Protein AF-A0A542AKD1-F1 (afdb_monomer_lite)

pLDDT: mean 90.44, std 7.65, range [52.81, 98.31]

Secondary structure (DSSP, 8-state):
-HHHHIIIIIIT----SHHHHHHHHHHHHHHHHHTT--EEEEEE--SSS--EEEEEES-TTT-SEEEEEE---PBPP-STT--B-TT-HHHHHHHHHHHHHHHHHHHHHHHHHHHHHHHH------HHHHHHHHHHHHHHHHHHHHHHT-PBPS--IIIIIIHHHHHHHHHHH-S-TTTEEEEEESSTTTTTHHHHHHHHHHTHHHHTSEEEEEES-SS-SSEEEEEETT---HHHHHHHTS--SS-EEEEEEPHHHHHTSGGGT-TT-EEEEE-EEETTEEEBSSTTSTT-----HHHHHHHHHHHHHHT-

Structure (mmCIF, N/CA/C/O backbone):
data_AF-A0A542AKD1-F1
#
_entry.id   AF-A0A542AKD1-F1
#
loop_
_atom_site.group_PDB
_atom_site.id
_atom_site.type_symbol
_atom_site.label_atom_id
_atom_site.label_alt_id
_atom_site.label_comp_id
_atom_site.label_asym_id
_atom_site.label_entity_id
_atom_site.label_seq_id
_atom_site.pdbx_PDB_ins_code
_atom_site.Cartn_x
_atom_site.Cartn_y
_atom_site.Cartn_z
_atom_site.occupancy
_atom_site.B_iso_or_equiv
_atom_site.auth_seq_id
_atom_site.auth_comp_id
_atom_site.auth_asym_id
_atom_site.auth_atom_id
_atom_site.pdbx_PDB_model_num
ATOM 1 N N . MET A 1 1 ? -10.885 -16.784 2.806 1.00 85.19 1 MET A N 1
ATOM 2 C CA . MET A 1 1 ? -10.229 -15.686 2.038 1.00 85.19 1 MET A CA 1
ATOM 3 C C . MET A 1 1 ? -9.616 -16.048 0.675 1.00 85.19 1 MET A C 1
ATOM 5 O O . MET A 1 1 ? -9.443 -15.158 -0.156 1.00 85.19 1 MET A O 1
ATOM 9 N N . ARG A 1 2 ? -9.276 -17.319 0.425 1.00 87.88 2 ARG A N 1
ATOM 10 C CA . ARG A 1 2 ? -8.455 -17.761 -0.721 1.00 87.88 2 ARG A CA 1
ATOM 11 C C . ARG A 1 2 ? -9.020 -17.432 -2.109 1.00 87.88 2 ARG A C 1
ATOM 13 O O . ARG A 1 2 ? -8.281 -16.952 -2.958 1.00 87.88 2 ARG A O 1
ATOM 20 N N . GLU A 1 3 ? -10.316 -17.625 -2.333 1.00 88.12 3 GLU A N 1
ATOM 21 C CA . GLU A 1 3 ? -10.944 -17.355 -3.636 1.00 88.12 3 GLU A CA 1
ATOM 22 C C . GLU A 1 3 ? -10.874 -15.868 -4.015 1.00 88.12 3 GLU A C 1
ATOM 24 O O . GLU A 1 3 ? -10.439 -15.507 -5.105 1.00 88.12 3 GLU A O 1
ATOM 29 N N . SER A 1 4 ? -11.188 -14.977 -3.069 1.00 89.44 4 SER A N 1
ATOM 30 C CA . SER A 1 4 ? -11.069 -13.531 -3.279 1.00 89.44 4 SER A CA 1
ATOM 31 C C . SER A 1 4 ? -9.627 -13.124 -3.620 1.00 89.44 4 SER A C 1
ATOM 33 O O . SER A 1 4 ? -9.419 -12.204 -4.408 1.00 89.44 4 SER A O 1
ATOM 35 N N . MET A 1 5 ? -8.622 -13.843 -3.113 1.00 91.06 5 MET A N 1
ATOM 36 C CA . MET A 1 5 ? -7.221 -13.591 -3.451 1.00 91.06 5 MET A CA 1
ATOM 37 C C . MET A 1 5 ? -6.887 -13.879 -4.922 1.00 91.06 5 MET A C 1
ATOM 39 O O . MET A 1 5 ? -6.029 -13.201 -5.486 1.00 91.06 5 MET A O 1
ATOM 43 N N . LEU A 1 6 ? -7.584 -14.807 -5.587 1.00 90.19 6 LEU A N 1
ATOM 44 C CA . LEU A 1 6 ? -7.404 -15.044 -7.026 1.00 90.19 6 LEU A CA 1
ATOM 45 C C . LEU A 1 6 ? -7.761 -13.795 -7.841 1.00 90.19 6 LEU A C 1
ATOM 47 O O . LEU A 1 6 ? -7.048 -13.433 -8.777 1.00 90.19 6 LEU A O 1
ATOM 51 N N . HIS A 1 7 ? -8.810 -13.076 -7.440 1.00 91.19 7 HIS A N 1
ATOM 52 C CA . HIS A 1 7 ? -9.179 -11.817 -8.080 1.00 91.19 7 HIS A CA 1
ATOM 53 C C . HIS A 1 7 ? -8.247 -10.672 -7.672 1.00 91.19 7 HIS A C 1
ATOM 55 O O . HIS A 1 7 ? -7.678 -10.006 -8.538 1.00 91.19 7 HIS A O 1
ATOM 61 N N . PHE A 1 8 ? -8.056 -10.455 -6.366 1.00 90.75 8 PHE A N 1
ATOM 62 C CA . PHE A 1 8 ? -7.283 -9.324 -5.841 1.00 90.75 8 PHE A CA 1
ATOM 63 C C . PHE A 1 8 ? -5.784 -9.420 -6.171 1.00 90.75 8 PHE A C 1
ATOM 65 O O . PHE A 1 8 ? -5.171 -8.413 -6.527 1.00 90.75 8 PHE A O 1
ATOM 72 N N . GLY A 1 9 ? -5.194 -10.613 -6.066 1.00 87.50 9 GLY A N 1
ATOM 73 C CA . GLY A 1 9 ? -3.771 -10.881 -6.295 1.00 87.50 9 GLY A CA 1
ATOM 74 C C . GLY A 1 9 ? -3.444 -11.439 -7.678 1.00 87.50 9 GLY A C 1
ATOM 75 O O . GLY A 1 9 ? -2.343 -11.208 -8.173 1.00 87.50 9 GLY A O 1
ATOM 76 N N . GLY A 1 10 ? -4.382 -12.130 -8.328 1.00 90.00 10 GLY A N 1
ATOM 77 C CA . GLY A 1 10 ? -4.218 -12.643 -9.690 1.00 90.00 10 GLY A CA 1
ATOM 78 C C . GLY A 1 10 ? -4.666 -11.626 -10.738 1.00 90.00 10 GLY A C 1
ATOM 79 O O . GLY A 1 10 ? -3.851 -10.868 -11.266 1.00 90.00 10 GLY A O 1
ATOM 80 N N . THR A 1 11 ? -5.969 -11.590 -11.037 1.00 91.00 11 THR A N 1
ATOM 81 C CA . THR A 1 11 ? -6.538 -10.786 -12.139 1.00 91.00 11 THR A CA 1
ATOM 82 C C . THR A 1 11 ? -6.256 -9.290 -11.997 1.00 91.00 11 THR A C 1
ATOM 84 O O . THR A 1 11 ? -5.863 -8.635 -12.965 1.00 91.00 11 THR A O 1
ATOM 87 N N . PHE A 1 12 ? -6.416 -8.751 -10.787 1.00 94.38 12 PHE A N 1
ATOM 88 C CA . PHE A 1 12 ? -6.214 -7.336 -10.477 1.00 94.38 12 PHE A CA 1
ATOM 89 C C . PHE A 1 12 ? -4.969 -7.084 -9.615 1.00 94.38 12 PHE A C 1
ATOM 91 O O . PHE A 1 12 ? -4.831 -6.003 -9.045 1.00 94.38 12 PHE A O 1
ATOM 98 N N . GLY A 1 13 ? -4.037 -8.044 -9.550 1.00 92.25 13 GLY A N 1
ATOM 99 C CA . GLY A 1 13 ? -2.830 -7.996 -8.709 1.00 92.25 13 GLY A CA 1
ATOM 100 C C . GLY A 1 13 ? -1.781 -6.954 -9.093 1.00 92.25 13 GLY A C 1
ATOM 101 O O . GLY A 1 13 ? -0.862 -6.679 -8.320 1.00 92.25 13 GLY A O 1
ATOM 102 N N . LYS A 1 14 ? -1.895 -6.368 -10.288 1.00 95.31 14 LYS A N 1
ATOM 103 C CA . LYS A 1 14 ? -1.036 -5.278 -10.766 1.00 95.31 14 LYS A CA 1
ATOM 104 C C . LYS A 1 14 ? -1.876 -4.027 -10.917 1.00 95.31 14 LYS A C 1
ATOM 106 O O . LYS A 1 14 ? -2.850 -4.047 -11.664 1.00 95.31 14 LYS A O 1
ATOM 111 N N . ARG A 1 15 ? -1.472 -2.953 -10.243 1.00 96.25 15 ARG A N 1
ATOM 112 C CA . ARG A 1 15 ? -2.146 -1.646 -10.210 1.00 96.25 15 ARG A CA 1
ATOM 113 C C . ARG A 1 15 ? -1.099 -0.542 -10.410 1.00 96.25 15 ARG A C 1
ATOM 115 O O . ARG A 1 15 ? -1.050 0.438 -9.677 1.00 96.25 15 ARG A O 1
ATOM 122 N N . PHE A 1 16 ? -0.208 -0.760 -11.383 1.00 93.81 16 PHE A N 1
ATOM 123 C CA . PHE A 1 16 ? 0.936 0.108 -11.680 1.00 93.81 16 PHE A CA 1
ATOM 124 C C . PHE A 1 16 ? 0.574 1.136 -12.757 1.00 93.81 16 PHE A C 1
ATOM 126 O O . PHE A 1 16 ? 0.715 2.337 -12.552 1.00 93.81 16 PHE A O 1
ATOM 133 N N . THR A 1 17 ? 0.051 0.680 -13.900 1.00 92.75 17 THR A N 1
ATOM 134 C CA . THR A 1 17 ? -0.348 1.576 -14.999 1.00 92.75 17 THR A CA 1
ATOM 135 C C . THR A 1 17 ? -1.760 2.119 -14.806 1.00 92.75 17 THR A C 1
ATOM 137 O O . THR A 1 17 ? -2.588 1.496 -14.142 1.00 92.75 17 THR A O 1
ATOM 140 N N . ARG A 1 18 ? -2.091 3.236 -15.467 1.00 92.56 18 ARG A N 1
ATOM 141 C CA . ARG A 1 18 ? -3.439 3.821 -15.402 1.00 92.56 18 ARG A CA 1
ATOM 142 C C . ARG A 1 18 ? -4.539 2.819 -15.779 1.00 92.56 18 ARG A C 1
ATOM 144 O O . ARG A 1 18 ? -5.422 2.558 -14.977 1.00 92.56 18 ARG A O 1
ATOM 151 N N . LYS A 1 19 ? -4.387 2.125 -16.915 1.00 94.00 19 LYS A N 1
ATOM 152 C CA . LYS A 1 19 ? -5.322 1.070 -17.363 1.00 94.00 19 LYS A CA 1
ATOM 153 C C . LYS A 1 19 ? -5.480 -0.083 -16.362 1.00 94.00 19 LYS A C 1
ATOM 155 O O . LYS A 1 19 ? -6.499 -0.766 -16.345 1.00 94.00 19 LYS A O 1
ATOM 160 N N . GLN A 1 20 ? -4.443 -0.390 -15.585 1.00 96.00 20 GLN A N 1
ATOM 161 C CA . GLN A 1 20 ? -4.513 -1.407 -14.533 1.00 96.00 20 GLN A CA 1
ATOM 162 C C . GLN A 1 20 ? -5.286 -0.896 -13.313 1.00 96.00 20 GLN A C 1
ATOM 164 O O . GLN A 1 20 ? -6.159 -1.604 -12.814 1.00 96.00 20 GLN A O 1
ATOM 169 N N . LYS A 1 21 ? -5.002 0.338 -12.883 1.00 96.75 21 LYS A N 1
ATOM 170 C CA . LYS A 1 21 ? -5.711 1.017 -11.793 1.00 96.75 21 LYS A CA 1
ATOM 171 C C . LYS A 1 21 ? -7.199 1.178 -12.110 1.00 96.75 21 LYS A C 1
ATOM 173 O O . LYS A 1 21 ? -8.019 0.751 -11.308 1.00 96.75 21 LYS A O 1
ATOM 178 N N . ASP A 1 22 ? -7.549 1.653 -13.306 1.00 96.62 22 ASP A N 1
ATOM 179 C CA . ASP A 1 22 ? -8.946 1.839 -13.728 1.00 96.62 22 ASP A CA 1
ATOM 180 C C . ASP A 1 22 ? -9.737 0.515 -13.697 1.00 96.62 22 ASP A C 1
ATOM 182 O O . ASP A 1 22 ? -10.861 0.463 -13.199 1.00 96.62 22 ASP A O 1
ATOM 186 N N . ARG A 1 23 ? -9.126 -0.590 -14.156 1.00 97.44 23 ARG A N 1
ATOM 187 C CA . ARG A 1 23 ? -9.733 -1.931 -14.081 1.00 97.44 23 ARG A CA 1
ATOM 188 C C . ARG A 1 23 ? -9.972 -2.382 -12.641 1.00 97.44 23 ARG A C 1
ATOM 190 O O . ARG A 1 23 ? -11.038 -2.919 -12.350 1.00 97.44 23 ARG A O 1
ATOM 197 N N . PHE A 1 24 ? -9.006 -2.162 -11.748 1.00 97.94 24 PHE A N 1
ATOM 198 C CA . PHE A 1 24 ? -9.170 -2.479 -10.329 1.00 97.94 24 PHE A CA 1
ATOM 199 C C . PHE A 1 24 ? -10.249 -1.610 -9.669 1.00 97.94 24 PHE A C 1
ATOM 201 O O . PHE A 1 24 ? -11.084 -2.144 -8.945 1.00 97.94 24 PHE A O 1
ATOM 208 N N . ILE A 1 25 ? -10.283 -0.305 -9.958 1.00 98.00 25 ILE A N 1
ATOM 209 C CA . ILE A 1 25 ? -11.315 0.612 -9.452 1.00 98.00 25 ILE A CA 1
ATOM 210 C C . ILE A 1 25 ? -12.704 0.140 -9.891 1.00 98.00 25 ILE A C 1
ATOM 212 O O . ILE A 1 25 ? -13.612 0.075 -9.064 1.00 98.00 25 ILE A O 1
ATOM 216 N N . GLY A 1 26 ? -12.878 -0.236 -11.162 1.00 97.81 26 GLY A N 1
ATOM 217 C CA . GLY A 1 26 ? -14.141 -0.787 -11.659 1.00 97.81 26 GLY A CA 1
ATOM 218 C C . GLY A 1 26 ? -14.557 -2.062 -10.918 1.00 97.81 26 GLY A C 1
ATOM 219 O O . GLY A 1 26 ? -15.696 -2.169 -10.463 1.00 97.81 26 GLY A O 1
ATOM 220 N N . PHE A 1 27 ? -13.616 -2.990 -10.726 1.00 97.06 27 PHE A N 1
ATOM 221 C CA . PHE A 1 27 ? -13.828 -4.229 -9.973 1.00 97.06 27 PHE A CA 1
ATOM 222 C C . PHE A 1 27 ? -14.249 -3.977 -8.521 1.00 97.06 27 PHE A C 1
ATOM 224 O O . PHE A 1 27 ? -15.289 -4.472 -8.088 1.00 97.06 27 PHE A O 1
ATOM 231 N N . ILE A 1 28 ? -13.480 -3.179 -7.774 1.00 97.31 28 ILE A N 1
ATOM 232 C CA . ILE A 1 28 ? -13.767 -2.942 -6.358 1.00 97.31 28 ILE A CA 1
ATOM 233 C C . ILE A 1 28 ? -15.041 -2.116 -6.177 1.00 97.31 28 ILE A C 1
ATOM 235 O O . ILE A 1 28 ? -15.818 -2.380 -5.267 1.00 97.31 28 ILE A O 1
ATOM 239 N N . THR A 1 29 ? -15.312 -1.170 -7.081 1.00 98.00 29 THR A N 1
ATOM 240 C CA . THR A 1 29 ? -16.551 -0.382 -7.066 1.00 98.00 29 THR A CA 1
ATOM 241 C C . THR A 1 29 ? -17.768 -1.276 -7.256 1.00 98.00 29 THR A C 1
ATOM 243 O O . THR A 1 29 ? -18.759 -1.090 -6.554 1.00 98.00 29 THR A O 1
ATOM 246 N N . LYS A 1 30 ? -17.699 -2.249 -8.175 1.00 97.06 30 LYS A N 1
ATOM 247 C CA . LYS A 1 30 ? -18.775 -3.222 -8.388 1.00 97.06 30 LYS A CA 1
ATOM 248 C C . LYS A 1 30 ? -19.038 -4.026 -7.113 1.00 97.06 30 LYS A C 1
ATOM 250 O O . LYS A 1 30 ? -20.157 -3.983 -6.614 1.00 97.06 30 LYS A O 1
ATOM 255 N N . ILE A 1 31 ? -18.002 -4.647 -6.540 1.00 95.88 31 ILE A N 1
ATOM 256 C CA . ILE A 1 31 ? -18.136 -5.449 -5.312 1.00 95.88 31 ILE A CA 1
ATOM 257 C C . ILE A 1 31 ? -18.711 -4.618 -4.161 1.00 95.88 31 ILE A C 1
ATOM 259 O O . ILE A 1 31 ? -19.648 -5.034 -3.490 1.00 95.88 31 ILE A O 1
ATOM 263 N N . MET A 1 32 ? -18.181 -3.417 -3.932 1.00 96.94 32 MET A N 1
ATOM 264 C CA . MET A 1 32 ? -18.619 -2.584 -2.811 1.00 96.94 32 MET A CA 1
ATOM 265 C C . MET A 1 32 ? -20.060 -2.091 -2.984 1.00 96.94 32 MET A C 1
ATOM 267 O O . MET A 1 32 ? -20.802 -2.019 -2.005 1.00 96.94 32 MET A O 1
ATOM 271 N N . LYS A 1 33 ? -20.491 -1.798 -4.218 1.00 96.56 33 LYS A N 1
ATOM 272 C CA . LYS A 1 33 ? -21.892 -1.459 -4.513 1.00 96.56 33 LYS A CA 1
ATOM 273 C C . LYS A 1 33 ? -22.830 -2.652 -4.325 1.00 96.56 33 LYS A C 1
ATOM 275 O O . LYS A 1 33 ? -23.918 -2.453 -3.798 1.00 96.56 33 LYS A O 1
ATOM 280 N N . GLU A 1 34 ? -22.414 -3.864 -4.693 1.00 95.94 34 GLU A N 1
ATOM 281 C CA . GLU A 1 34 ? -23.174 -5.102 -4.436 1.00 95.94 34 GLU A CA 1
ATOM 282 C C . GLU A 1 34 ? -23.335 -5.364 -2.930 1.00 95.94 34 GLU A C 1
ATOM 284 O O . GLU A 1 34 ? -24.405 -5.764 -2.480 1.00 95.94 34 GLU A O 1
ATOM 289 N N . LEU A 1 35 ? -22.327 -5.016 -2.124 1.00 95.25 35 LEU A N 1
ATOM 290 C CA . LEU A 1 35 ? -22.412 -4.995 -0.655 1.00 95.25 35 LEU A CA 1
ATOM 291 C C . LEU A 1 35 ? -23.253 -3.818 -0.102 1.00 95.25 35 LEU A C 1
ATOM 293 O O . LEU A 1 35 ? -23.429 -3.671 1.112 1.00 95.25 35 LEU A O 1
ATOM 297 N N . GLY A 1 36 ? -23.779 -2.959 -0.979 1.00 95.06 36 GLY A N 1
ATOM 298 C CA . GLY A 1 36 ? -24.638 -1.819 -0.662 1.00 95.06 36 GLY A CA 1
ATOM 299 C C . GLY A 1 36 ? -23.908 -0.582 -0.130 1.00 95.06 36 GLY A C 1
ATOM 300 O O . GLY A 1 36 ? -24.532 0.268 0.511 1.00 95.06 36 GLY A O 1
ATOM 301 N N . TYR A 1 37 ? -22.600 -0.453 -0.366 1.00 96.94 37 TYR A N 1
ATOM 302 C CA . TYR A 1 37 ? -21.861 0.769 -0.051 1.00 96.94 37 TYR A CA 1
ATOM 303 C C . TYR A 1 37 ? -22.021 1.828 -1.142 1.00 96.94 37 TYR A C 1
ATOM 305 O O . TYR A 1 37 ? -21.985 1.550 -2.342 1.00 96.94 37 TYR A O 1
ATOM 313 N N . LYS A 1 38 ? -22.095 3.092 -0.714 1.00 96.00 38 LYS A N 1
ATOM 314 C CA . LYS A 1 38 ? -21.846 4.228 -1.601 1.00 96.00 38 LYS A CA 1
ATOM 315 C C . LYS A 1 38 ? -20.344 4.303 -1.869 1.00 96.00 38 LYS A C 1
ATOM 317 O O . LYS A 1 38 ? -19.558 4.324 -0.926 1.00 96.00 38 LYS A O 1
ATOM 322 N N . VAL A 1 39 ? -19.966 4.361 -3.142 1.00 97.81 39 VAL A N 1
ATOM 323 C CA . VAL A 1 39 ? -18.570 4.494 -3.573 1.00 97.81 39 VAL A CA 1
ATOM 324 C C . VAL A 1 39 ? -18.406 5.825 -4.296 1.00 97.81 39 VAL A C 1
ATOM 326 O O . VAL A 1 39 ? -19.164 6.117 -5.223 1.00 97.81 39 VAL A O 1
ATOM 329 N N . ARG A 1 40 ? -17.432 6.630 -3.870 1.00 96.44 40 ARG A N 1
ATOM 330 C CA . ARG A 1 40 ? -17.041 7.899 -4.498 1.00 96.44 40 ARG A CA 1
ATOM 331 C C . ARG A 1 40 ? -15.563 7.839 -4.857 1.00 96.44 40 ARG A C 1
ATOM 333 O O . ARG A 1 40 ? -14.774 7.266 -4.119 1.00 96.44 40 ARG A O 1
ATOM 340 N N . THR A 1 41 ? -15.182 8.473 -5.956 1.00 96.31 41 THR A N 1
ATOM 341 C CA . THR A 1 41 ? -13.775 8.705 -6.286 1.00 96.31 41 THR A CA 1
ATOM 342 C C . THR A 1 41 ? -13.405 10.165 -6.067 1.00 96.31 41 THR A C 1
ATOM 344 O O . THR A 1 41 ? -14.186 11.056 -6.405 1.00 96.31 41 THR A O 1
ATOM 347 N N . VAL A 1 42 ? -12.213 10.406 -5.532 1.00 94.38 42 VAL A N 1
ATOM 348 C CA . VAL A 1 42 ? -11.586 11.732 -5.436 1.00 94.38 42 VAL A CA 1
ATOM 349 C C . VAL A 1 42 ? -10.408 11.741 -6.395 1.00 94.38 42 VAL A C 1
ATOM 351 O O . VAL A 1 42 ? -9.628 10.793 -6.405 1.00 94.38 42 VAL A O 1
ATOM 354 N N . THR A 1 43 ? -10.329 12.749 -7.259 1.00 94.38 43 THR A N 1
ATOM 355 C CA . THR A 1 43 ? -9.283 12.849 -8.282 1.00 94.38 43 THR A CA 1
ATOM 356 C C . THR A 1 43 ? -8.487 14.118 -8.066 1.00 94.38 43 THR A C 1
ATOM 358 O O . THR A 1 43 ? -9.044 15.197 -8.249 1.00 94.38 43 THR A O 1
ATOM 361 N N . GLU A 1 44 ? -7.196 13.985 -7.768 1.00 91.81 44 GLU A N 1
ATOM 362 C CA . GLU A 1 44 ? -6.300 15.131 -7.630 1.00 91.81 44 GLU A CA 1
ATOM 363 C C . GLU A 1 44 ? -5.426 15.292 -8.875 1.00 91.81 44 GLU A C 1
ATOM 365 O O . GLU A 1 44 ? -4.897 14.331 -9.451 1.00 91.81 44 GLU A O 1
ATOM 370 N N . LYS A 1 45 ? -5.305 16.541 -9.337 1.00 88.00 45 LYS A N 1
ATOM 371 C CA . LYS A 1 45 ? -4.462 16.883 -10.486 1.00 88.00 45 LYS A CA 1
ATOM 372 C C . LYS A 1 45 ? -3.015 16.980 -10.032 1.00 88.00 45 LYS A C 1
ATOM 374 O O . LYS A 1 45 ? -2.675 17.802 -9.188 1.00 88.00 45 LYS A O 1
ATOM 379 N N . ARG A 1 46 ? -2.137 16.203 -10.664 1.00 82.19 46 ARG A N 1
ATOM 380 C CA . ARG A 1 46 ? -0.698 16.225 -10.375 1.00 82.19 46 ARG A CA 1
ATOM 381 C C . ARG A 1 46 ? 0.060 16.865 -11.528 1.00 82.19 46 ARG A C 1
ATOM 383 O O . ARG A 1 46 ? -0.284 16.663 -12.691 1.00 82.19 46 ARG A O 1
ATOM 390 N N . LYS A 1 47 ? 1.125 17.606 -11.207 1.00 73.00 47 LYS A N 1
ATOM 391 C CA . LYS A 1 47 ? 1.995 18.245 -12.214 1.00 73.00 47 LYS A CA 1
ATOM 392 C C . LYS A 1 47 ? 2.700 17.217 -13.108 1.00 73.00 47 LYS A C 1
ATOM 394 O O . LYS A 1 47 ? 2.915 17.475 -14.285 1.00 73.00 47 LYS A O 1
ATOM 399 N N . PHE A 1 48 ? 3.027 16.048 -12.554 1.00 66.56 48 PHE A N 1
ATOM 400 C CA . PHE A 1 48 ? 3.725 14.962 -13.240 1.00 66.56 48 PHE A CA 1
ATOM 401 C C . PHE A 1 48 ? 3.115 13.608 -12.855 1.00 66.56 48 PHE A C 1
ATOM 403 O O . PHE A 1 48 ? 2.665 13.428 -11.726 1.00 66.56 48 PHE A O 1
ATOM 410 N N . GLY A 1 49 ? 3.118 12.640 -13.779 1.00 67.12 49 GLY A N 1
ATOM 411 C CA . GLY A 1 49 ? 2.670 11.265 -13.502 1.00 67.12 49 GLY A CA 1
ATOM 412 C C . GLY A 1 49 ? 1.159 11.010 -13.618 1.00 67.12 49 GLY A C 1
ATOM 413 O O . GLY A 1 49 ? 0.720 9.894 -13.342 1.00 67.12 49 GLY A O 1
ATOM 414 N N . GLY A 1 50 ? 0.379 11.995 -14.076 1.00 81.69 50 GLY A N 1
ATOM 415 C CA . GLY A 1 50 ? -1.075 11.896 -14.245 1.00 81.69 50 GLY A CA 1
ATOM 416 C C . GLY A 1 50 ? -1.859 12.087 -12.942 1.00 81.69 50 GLY A C 1
ATOM 417 O O . GLY A 1 50 ? -1.283 12.191 -11.864 1.00 81.69 50 GLY A O 1
ATOM 418 N N . ASN A 1 51 ? -3.188 12.147 -13.047 1.00 90.62 51 ASN A N 1
ATOM 419 C CA . ASN A 1 51 ? -4.057 12.373 -11.889 1.00 90.62 51 ASN A CA 1
ATOM 420 C C . ASN A 1 51 ? -4.083 11.145 -10.970 1.00 90.62 51 ASN A C 1
ATOM 422 O O . ASN A 1 51 ? -4.196 10.017 -11.471 1.00 90.62 51 ASN A O 1
ATOM 426 N N . SER A 1 52 ? -4.053 11.366 -9.658 1.00 93.19 52 SER A N 1
ATOM 427 C CA . SER A 1 52 ? -4.371 10.333 -8.670 1.00 93.19 52 SER A CA 1
ATOM 428 C C . SER A 1 52 ? -5.876 10.127 -8.586 1.00 93.19 52 SER A C 1
ATOM 430 O O . SER A 1 52 ? -6.657 11.032 -8.881 1.00 93.19 52 SER A O 1
ATOM 432 N N . VAL A 1 53 ? -6.296 8.907 -8.248 1.00 96.69 53 VAL A N 1
ATOM 433 C CA . VAL A 1 53 ? -7.714 8.582 -8.047 1.00 96.69 53 VAL A CA 1
ATOM 434 C C . VAL A 1 53 ? -7.879 7.758 -6.778 1.00 96.69 53 VAL A C 1
ATOM 436 O O . VAL A 1 53 ? -7.638 6.552 -6.791 1.00 96.69 53 VAL A O 1
ATOM 439 N N . HIS A 1 54 ? -8.319 8.385 -5.692 1.00 97.31 54 HIS A N 1
ATOM 440 C CA . HIS A 1 54 ? -8.638 7.710 -4.432 1.00 97.31 54 HIS A CA 1
ATOM 441 C C . HIS A 1 54 ? -10.075 7.189 -4.455 1.00 97.31 54 HIS A C 1
ATOM 443 O O . HIS A 1 54 ? -10.964 7.840 -5.005 1.00 97.31 54 HIS A O 1
ATOM 449 N N . VAL A 1 55 ? -10.322 6.035 -3.835 1.00 98.19 55 VAL A N 1
ATOM 450 C CA . VAL A 1 55 ? -11.659 5.433 -3.731 1.00 98.19 55 VAL A CA 1
ATOM 451 C C . VAL A 1 55 ? -12.137 5.513 -2.287 1.00 98.19 55 VAL A C 1
ATOM 453 O O . VAL A 1 55 ? -11.522 4.936 -1.397 1.00 98.19 55 VAL A O 1
ATOM 456 N N . LEU A 1 56 ? -13.248 6.207 -2.064 1.00 97.50 56 LEU A N 1
ATOM 457 C CA . LEU A 1 56 ? -13.941 6.321 -0.784 1.00 97.50 56 LEU A CA 1
ATOM 458 C C . LEU A 1 56 ? -15.142 5.372 -0.780 1.00 97.50 56 LEU A C 1
ATOM 460 O O . LEU A 1 56 ? -15.974 5.416 -1.689 1.00 97.50 56 LEU A O 1
ATOM 464 N N . ILE A 1 57 ? -15.242 4.526 0.239 1.00 97.75 57 ILE A N 1
ATOM 465 C CA . ILE A 1 57 ? -16.271 3.495 0.378 1.00 97.75 57 ILE A CA 1
ATOM 466 C C . ILE A 1 57 ? -16.999 3.719 1.705 1.00 97.75 57 ILE A C 1
ATOM 468 O O . ILE A 1 57 ? -16.406 3.637 2.780 1.00 97.75 57 ILE A O 1
ATOM 472 N N . GLY A 1 58 ? -18.304 3.978 1.631 1.00 95.56 58 GLY A N 1
ATOM 473 C CA . GLY A 1 58 ? -19.110 4.384 2.781 1.00 95.56 58 GLY A CA 1
ATOM 474 C C . GLY A 1 58 ? -19.106 5.899 2.996 1.00 95.56 58 GLY A C 1
ATOM 475 O O . GLY A 1 58 ? -18.841 6.670 2.076 1.00 95.56 58 GLY A O 1
ATOM 476 N N . ASN A 1 59 ? -19.474 6.327 4.203 1.00 93.62 59 ASN A N 1
ATOM 477 C CA . ASN A 1 59 ? -19.485 7.736 4.595 1.00 93.62 59 ASN A CA 1
ATOM 478 C C . ASN A 1 59 ? -18.297 7.991 5.529 1.00 93.62 59 ASN A C 1
ATOM 480 O O . ASN A 1 59 ? -18.372 7.671 6.713 1.00 93.62 59 ASN A O 1
ATOM 484 N N . VAL A 1 60 ? -17.199 8.505 4.975 1.00 92.19 60 VAL A N 1
ATOM 485 C CA . VAL A 1 60 ? -15.934 8.724 5.697 1.00 92.19 60 VAL A CA 1
ATOM 486 C C . VAL A 1 60 ? -16.108 9.779 6.790 1.00 92.19 60 VAL A C 1
ATOM 488 O O . VAL A 1 60 ? -15.576 9.646 7.888 1.00 92.19 60 VAL A O 1
ATOM 491 N N . GLU A 1 61 ? -16.944 10.778 6.529 1.00 88.81 61 GLU A N 1
ATOM 492 C CA . GLU A 1 61 ? -17.202 11.919 7.400 1.00 88.81 61 GLU A CA 1
ATOM 493 C C . GLU A 1 61 ? -18.013 11.526 8.648 1.00 88.81 61 GLU A C 1
ATOM 495 O O . GLU A 1 61 ? -17.858 12.118 9.715 1.00 88.81 61 GLU A O 1
ATOM 500 N N . LYS A 1 62 ? -18.868 10.500 8.558 1.00 90.06 62 LYS A N 1
ATOM 501 C CA . LYS A 1 62 ? -19.716 10.014 9.665 1.00 90.06 62 LYS A CA 1
ATOM 502 C C . LYS A 1 62 ? -19.253 8.693 10.269 1.00 90.06 62 LYS A C 1
ATOM 504 O O . LYS A 1 62 ? -19.829 8.279 11.274 1.00 90.06 62 LYS A O 1
ATOM 509 N N . ALA A 1 63 ? -18.269 8.025 9.674 1.00 92.56 63 ALA A N 1
ATOM 510 C CA . ALA A 1 63 ? -17.772 6.765 10.199 1.00 92.56 63 ALA A CA 1
ATOM 511 C C . ALA A 1 63 ? -17.109 6.946 11.573 1.00 92.56 63 ALA A C 1
ATOM 513 O O . ALA A 1 63 ? -16.458 7.964 11.831 1.00 92.56 63 ALA A O 1
ATOM 514 N N . GLY A 1 64 ? -17.276 5.944 12.438 1.00 91.44 64 GLY A N 1
ATOM 515 C CA . GLY A 1 64 ? -16.570 5.849 13.716 1.00 91.44 64 GLY A CA 1
ATOM 516 C C . GLY A 1 64 ? -15.072 5.597 13.537 1.00 91.44 64 GLY A C 1
ATOM 517 O O . GLY A 1 64 ? -14.273 6.198 14.245 1.00 91.44 64 GLY A O 1
ATOM 518 N N . VAL A 1 65 ? -14.700 4.759 12.565 1.00 93.38 65 VAL A N 1
ATOM 519 C CA . VAL A 1 65 ? -13.314 4.504 12.150 1.00 93.38 65 VAL A CA 1
ATOM 520 C C . VAL A 1 65 ? -13.196 4.476 10.625 1.00 93.38 65 VAL A C 1
ATOM 522 O O . VAL A 1 65 ? -14.117 4.057 9.919 1.00 93.38 65 VAL A O 1
ATOM 525 N N . VAL A 1 66 ? -12.054 4.914 10.106 1.00 95.19 66 VAL A N 1
ATOM 526 C CA . VAL A 1 66 ? -11.727 4.893 8.680 1.00 95.19 66 VAL A CA 1
ATOM 527 C C . VAL A 1 66 ? -10.533 3.972 8.462 1.00 95.19 66 VAL A C 1
ATOM 529 O O . VAL A 1 66 ? -9.424 4.266 8.903 1.00 95.19 66 VAL A O 1
ATOM 532 N N . PHE A 1 67 ? -10.745 2.861 7.762 1.00 97.25 67 PHE A N 1
ATOM 533 C CA . PHE A 1 67 ? -9.652 1.988 7.340 1.00 97.25 67 PHE A CA 1
ATOM 534 C C . PHE A 1 67 ? -9.059 2.506 6.035 1.00 97.25 67 PHE A C 1
ATOM 536 O O . PHE A 1 67 ? -9.776 2.691 5.051 1.00 97.25 67 PHE A O 1
ATOM 543 N N . VAL A 1 68 ? -7.750 2.719 6.010 1.00 96.88 68 VAL A N 1
ATOM 544 C CA . VAL A 1 68 ? -7.040 3.296 4.868 1.00 96.88 68 VAL A CA 1
ATOM 545 C C . VAL A 1 68 ? -5.980 2.316 4.389 1.00 96.88 68 VAL A C 1
ATOM 547 O O . VAL A 1 68 ? -5.229 1.756 5.182 1.00 96.88 68 VAL A O 1
ATOM 550 N N . SER A 1 69 ? -5.891 2.105 3.080 1.00 97.75 69 SER A N 1
ATOM 551 C CA . SER A 1 69 ? -4.822 1.298 2.498 1.00 97.75 69 SER A CA 1
ATOM 552 C C . SER A 1 69 ? -4.468 1.766 1.094 1.00 97.75 69 SER A C 1
ATOM 554 O O . SER A 1 69 ? -5.313 2.286 0.365 1.00 97.75 69 SER A O 1
ATOM 556 N N . SER A 1 70 ? -3.214 1.580 0.696 1.00 96.81 70 SER A N 1
ATOM 557 C CA . SER A 1 70 ? -2.777 1.815 -0.676 1.00 96.81 70 SER A CA 1
ATOM 558 C C . SER A 1 70 ? -3.315 0.734 -1.608 1.00 96.81 70 SER A C 1
ATOM 560 O O . SER A 1 70 ? -3.203 -0.459 -1.319 1.00 96.81 70 SER A O 1
ATOM 562 N N . TYR A 1 71 ? -3.873 1.127 -2.754 1.00 97.44 71 TYR A N 1
ATOM 563 C CA . TYR A 1 71 ? -4.184 0.157 -3.804 1.00 97.44 71 TYR A CA 1
ATOM 564 C C . TYR A 1 71 ? -3.169 0.151 -4.935 1.00 97.44 71 TYR A C 1
ATOM 566 O O . TYR A 1 71 ? -3.079 -0.838 -5.657 1.00 97.44 71 TYR A O 1
ATOM 574 N N . ASP A 1 72 ? -2.396 1.211 -5.127 1.00 96.06 72 ASP A N 1
ATOM 575 C CA . ASP A 1 72 ? -1.378 1.236 -6.163 1.00 96.06 72 ASP A CA 1
ATOM 576 C C . ASP A 1 72 ? -0.257 0.228 -5.872 1.00 96.06 72 ASP A C 1
ATOM 578 O O . ASP A 1 72 ? 0.029 -0.124 -4.730 1.00 96.06 72 ASP A O 1
ATOM 582 N N . THR A 1 73 ? 0.373 -0.283 -6.928 1.00 95.12 73 THR A N 1
ATOM 583 C CA . THR A 1 73 ? 1.523 -1.191 -6.800 1.00 95.12 73 THR A CA 1
ATOM 584 C C . THR A 1 73 ? 2.767 -0.495 -7.310 1.00 95.12 73 THR A C 1
ATOM 586 O O . THR A 1 73 ? 2.734 0.049 -8.412 1.00 95.12 73 THR A O 1
ATOM 589 N N . ALA A 1 74 ? 3.859 -0.555 -6.553 1.00 89.88 74 ALA A N 1
ATOM 590 C CA . ALA A 1 74 ? 5.118 0.092 -6.904 1.00 89.88 74 ALA A CA 1
ATOM 591 C C . ALA A 1 74 ? 5.866 -0.606 -8.060 1.00 89.88 74 ALA A C 1
ATOM 593 O O . ALA A 1 74 ? 5.592 -1.757 -8.418 1.00 89.88 74 ALA A O 1
ATOM 594 N N . SER A 1 75 ? 6.871 0.080 -8.611 1.00 90.62 75 SER A N 1
ATOM 595 C CA . SER A 1 75 ? 7.833 -0.537 -9.530 1.00 90.62 75 SER A CA 1
ATOM 596 C C . SER A 1 75 ? 8.660 -1.608 -8.810 1.00 90.62 75 SER A C 1
ATOM 598 O O . SER A 1 75 ? 8.915 -1.529 -7.605 1.00 90.62 75 SER A O 1
ATOM 600 N N . ARG A 1 76 ? 9.111 -2.614 -9.550 1.00 91.44 76 ARG A N 1
ATOM 601 C CA . ARG A 1 76 ? 10.051 -3.621 -9.071 1.00 91.44 76 ARG A CA 1
ATOM 602 C C . ARG A 1 76 ? 11.388 -2.965 -8.729 1.00 91.44 76 ARG A C 1
ATOM 604 O O . ARG A 1 76 ? 11.917 -2.178 -9.518 1.00 91.44 76 ARG A O 1
ATOM 611 N N . ILE A 1 77 ? 11.945 -3.350 -7.584 1.00 90.81 77 ILE A N 1
ATOM 612 C CA . ILE A 1 77 ? 13.311 -2.982 -7.216 1.00 90.81 77 ILE A CA 1
ATOM 613 C C . ILE A 1 77 ? 14.296 -3.899 -7.949 1.00 90.81 77 ILE A C 1
ATOM 615 O O . ILE A 1 77 ? 14.106 -5.118 -7.999 1.00 90.81 77 ILE A O 1
ATOM 619 N N . LEU A 1 78 ? 15.326 -3.305 -8.552 1.00 86.62 78 LEU A N 1
ATOM 620 C CA . LEU A 1 78 ? 16.329 -4.027 -9.337 1.00 86.62 78 LEU A CA 1
ATOM 621 C C . LEU A 1 78 ? 17.544 -4.468 -8.515 1.00 86.62 78 LEU A C 1
ATOM 623 O O . LEU A 1 78 ? 18.185 -5.451 -8.875 1.00 86.62 78 LEU A O 1
ATOM 627 N N . PHE A 1 79 ? 17.860 -3.779 -7.415 1.00 83.88 79 PHE A N 1
ATOM 628 C CA . PHE A 1 79 ? 18.988 -4.164 -6.568 1.00 83.88 79 PHE A CA 1
ATOM 629 C C . PHE A 1 79 ? 18.629 -5.341 -5.638 1.00 83.88 79 PHE A C 1
ATOM 631 O O . PHE A 1 79 ? 17.497 -5.416 -5.147 1.00 83.88 79 PHE A O 1
ATOM 638 N N . PRO A 1 80 ? 19.571 -6.266 -5.378 1.00 81.06 80 PRO A N 1
ATOM 639 C CA . PRO A 1 80 ? 19.325 -7.426 -4.527 1.00 81.06 80 PRO A CA 1
ATOM 640 C C . PRO A 1 80 ? 19.111 -7.024 -3.061 1.00 81.06 80 PRO A C 1
ATOM 642 O O . PRO A 1 80 ? 19.587 -5.984 -2.611 1.00 81.06 80 PRO A O 1
ATOM 645 N N . ASN A 1 81 ? 18.422 -7.878 -2.298 1.00 82.44 81 ASN A N 1
ATOM 646 C CA . ASN A 1 81 ? 18.221 -7.728 -0.849 1.00 82.44 81 ASN A CA 1
ATOM 647 C C . ASN A 1 81 ? 17.498 -6.436 -0.423 1.00 82.44 81 ASN A C 1
ATOM 649 O O . ASN A 1 81 ? 17.751 -5.895 0.655 1.00 82.44 81 ASN A O 1
ATOM 653 N N . TYR A 1 82 ? 16.580 -5.936 -1.255 1.00 88.19 82 TYR A N 1
ATOM 654 C CA . TYR A 1 82 ? 15.684 -4.857 -0.852 1.00 88.19 82 TYR A CA 1
ATOM 655 C C . TYR A 1 82 ? 14.835 -5.253 0.359 1.00 88.19 82 TYR A C 1
ATOM 657 O O . TYR A 1 82 ? 14.287 -6.353 0.431 1.00 88.19 82 TYR A O 1
ATOM 665 N N . ARG A 1 83 ? 14.715 -4.310 1.292 1.00 91.62 83 ARG A N 1
ATOM 666 C CA . ARG A 1 83 ? 13.855 -4.377 2.468 1.00 91.62 83 ARG A CA 1
ATOM 667 C C . ARG A 1 83 ? 13.019 -3.102 2.497 1.00 91.62 83 ARG A C 1
ATOM 669 O O . ARG A 1 83 ? 13.567 -2.010 2.322 1.00 91.62 83 ARG A O 1
ATOM 676 N N . TYR A 1 84 ? 11.715 -3.249 2.695 1.00 93.88 84 TYR A N 1
ATOM 677 C CA . TYR A 1 84 ? 10.818 -2.122 2.942 1.00 93.88 84 TYR A CA 1
ATOM 678 C C . TYR A 1 84 ? 10.778 -1.838 4.440 1.00 93.88 84 TYR A C 1
ATOM 680 O O . TYR A 1 84 ? 10.684 -2.780 5.214 1.00 93.88 84 TYR A O 1
ATOM 688 N N . TYR A 1 85 ? 10.855 -0.577 4.854 1.00 95.06 85 TYR A N 1
ATOM 689 C CA . TYR A 1 85 ? 10.885 -0.197 6.269 1.00 95.06 85 TYR A CA 1
ATOM 690 C C . TYR A 1 85 ? 9.646 0.643 6.620 1.00 95.06 85 TYR A C 1
ATOM 692 O O . TYR A 1 85 ? 9.664 1.845 6.366 1.00 95.06 85 TYR A O 1
ATOM 700 N N . PRO A 1 86 ? 8.567 0.055 7.167 1.00 94.31 86 PRO A N 1
ATOM 701 C CA . PRO A 1 86 ? 7.306 0.762 7.438 1.00 94.31 86 PRO A CA 1
ATOM 702 C C . PRO A 1 86 ? 7.467 2.066 8.240 1.00 94.31 86 PRO A C 1
ATOM 704 O O . PRO A 1 86 ? 6.797 3.058 7.955 1.00 94.31 86 PRO A O 1
ATOM 707 N N . LEU A 1 87 ? 8.401 2.069 9.198 1.00 94.69 87 LEU A N 1
ATOM 708 C CA . LEU A 1 87 ? 8.664 3.170 10.134 1.00 94.69 87 LEU A CA 1
ATOM 709 C C . LEU A 1 87 ? 9.904 4.023 9.786 1.00 94.69 87 LEU A C 1
ATOM 711 O O . LEU A 1 87 ? 10.406 4.730 10.649 1.00 94.69 87 LEU A O 1
ATOM 715 N N . ASP A 1 88 ? 10.457 3.903 8.575 1.00 93.00 88 ASP A N 1
ATOM 716 C CA . ASP A 1 88 ? 11.659 4.646 8.145 1.00 93.00 88 ASP A CA 1
ATOM 717 C C . ASP A 1 88 ? 11.464 5.128 6.693 1.00 93.00 88 ASP A C 1
ATOM 719 O O . ASP A 1 88 ? 11.944 4.530 5.712 1.00 93.00 88 ASP A O 1
ATOM 723 N N . ARG A 1 89 ? 10.653 6.183 6.530 1.00 91.56 89 ARG A N 1
ATOM 724 C CA . ARG A 1 89 ? 10.324 6.776 5.226 1.00 91.56 89 ARG A CA 1
ATOM 725 C C . ARG A 1 89 ? 11.576 7.331 4.559 1.00 91.56 89 ARG A C 1
ATOM 727 O O . ARG A 1 89 ? 11.732 7.142 3.347 1.00 91.56 89 ARG A O 1
ATOM 734 N N . GLN A 1 90 ? 12.493 7.945 5.303 1.00 90.81 90 GLN A N 1
ATOM 735 C CA . GLN A 1 90 ? 13.747 8.461 4.754 1.00 90.81 90 GLN A CA 1
ATOM 736 C C . GLN A 1 90 ? 14.619 7.367 4.127 1.00 90.81 90 GLN A C 1
ATOM 738 O O . GLN A 1 90 ? 15.168 7.558 3.034 1.00 90.81 90 GLN A O 1
ATOM 743 N N . LYS A 1 91 ? 14.751 6.195 4.757 1.00 91.38 91 LYS A N 1
ATOM 744 C CA . LYS A 1 91 ? 15.501 5.075 4.171 1.00 91.38 91 LYS A CA 1
ATOM 745 C C . LYS A 1 91 ? 14.809 4.504 2.948 1.00 91.38 91 LYS A C 1
ATOM 747 O O . LYS A 1 91 ? 15.485 4.225 1.954 1.00 91.38 91 LYS A O 1
ATOM 752 N N . ASN A 1 92 ? 13.484 4.369 2.975 1.00 92.00 92 ASN A N 1
ATOM 753 C CA . ASN A 1 92 ? 12.731 3.970 1.786 1.00 92.00 92 ASN A CA 1
ATOM 754 C C . ASN A 1 92 ? 12.944 4.961 0.635 1.00 92.00 92 ASN A C 1
ATOM 756 O O . ASN A 1 92 ? 13.151 4.534 -0.500 1.00 92.00 92 ASN A O 1
ATOM 760 N N . PHE A 1 93 ? 12.985 6.265 0.929 1.00 89.50 93 PHE A N 1
ATOM 761 C CA . PHE A 1 93 ? 13.280 7.308 -0.052 1.00 89.50 93 PHE A CA 1
ATOM 762 C C . PHE A 1 93 ? 14.677 7.160 -0.662 1.00 89.50 93 PHE A C 1
ATOM 764 O O . PHE A 1 93 ? 14.830 7.136 -1.884 1.00 89.50 93 PHE A O 1
ATOM 771 N N . LYS A 1 94 ? 15.704 6.980 0.177 1.00 90.50 94 LYS A N 1
ATOM 772 C CA . LYS A 1 94 ? 17.084 6.735 -0.278 1.00 90.50 94 LYS A CA 1
ATOM 773 C C . LYS A 1 94 ? 17.174 5.481 -1.155 1.00 90.50 94 LYS A C 1
ATOM 775 O O . LYS A 1 94 ? 17.811 5.511 -2.210 1.00 90.50 94 LYS A O 1
ATOM 780 N N . ASN A 1 95 ? 16.502 4.401 -0.757 1.00 89.56 95 ASN A N 1
ATOM 781 C CA . ASN A 1 95 ? 16.435 3.159 -1.525 1.00 89.56 95 ASN A CA 1
ATOM 782 C C . ASN A 1 95 ? 15.756 3.354 -2.887 1.00 89.56 95 ASN A C 1
ATOM 784 O O . ASN A 1 95 ? 16.254 2.846 -3.892 1.00 89.56 95 ASN A O 1
ATOM 788 N N . GLU A 1 96 ? 14.664 4.115 -2.945 1.00 88.75 96 GLU A N 1
ATOM 789 C CA . GLU A 1 96 ? 13.956 4.392 -4.196 1.00 88.75 96 GLU A CA 1
ATOM 790 C C . GLU A 1 96 ? 14.778 5.266 -5.144 1.00 88.75 96 GLU A C 1
ATOM 792 O O . GLU A 1 96 ? 14.853 4.985 -6.343 1.00 88.75 96 GLU A O 1
ATOM 797 N N . LYS A 1 97 ? 15.467 6.281 -4.609 1.00 90.00 97 LYS A N 1
ATOM 798 C CA . LYS A 1 97 ? 16.385 7.120 -5.386 1.00 90.00 97 LYS A CA 1
ATOM 799 C C . LYS A 1 97 ? 17.518 6.284 -5.980 1.00 90.00 97 LYS A C 1
ATOM 801 O O . LYS A 1 97 ? 17.826 6.426 -7.162 1.00 90.00 97 LYS A O 1
ATOM 806 N N . ARG A 1 98 ? 18.094 5.368 -5.195 1.00 90.12 98 ARG A N 1
ATOM 807 C CA . ARG A 1 98 ? 19.127 4.437 -5.672 1.00 90.12 98 ARG A CA 1
ATOM 808 C C . ARG A 1 98 ? 18.594 3.498 -6.755 1.00 90.12 98 ARG A C 1
ATOM 810 O O . ARG A 1 98 ? 19.270 3.286 -7.756 1.00 90.12 98 ARG A O 1
ATOM 817 N N . ASN A 1 99 ? 17.383 2.965 -6.585 1.00 90.25 99 ASN A N 1
ATOM 818 C CA . ASN A 1 99 ? 16.739 2.136 -7.604 1.00 90.25 99 ASN A CA 1
ATOM 819 C C . ASN A 1 99 ? 16.487 2.910 -8.905 1.00 90.25 99 ASN A C 1
ATOM 821 O O . ASN A 1 99 ? 16.769 2.393 -9.981 1.00 90.25 99 ASN A O 1
ATOM 825 N N . SER A 1 100 ? 16.010 4.151 -8.806 1.00 90.06 100 SER A N 1
ATOM 826 C CA . SER A 1 100 ? 15.780 5.022 -9.964 1.00 90.06 100 SER A CA 1
ATOM 827 C C . SER A 1 100 ? 17.089 5.326 -10.695 1.00 90.06 100 SER A C 1
ATOM 829 O O . SER A 1 100 ? 17.150 5.215 -11.914 1.00 90.06 100 SER A O 1
ATOM 831 N N . LEU A 1 101 ? 18.167 5.626 -9.960 1.00 92.38 101 LEU A N 1
ATOM 832 C CA . LEU A 1 101 ? 19.491 5.844 -10.548 1.00 92.38 101 LEU A CA 1
ATOM 833 C C . LEU A 1 101 ? 19.996 4.598 -11.287 1.00 92.38 101 LEU A C 1
ATOM 835 O O . LEU A 1 101 ? 20.505 4.715 -12.396 1.00 92.38 101 LEU A O 1
ATOM 839 N N . LEU A 1 102 ? 19.804 3.408 -10.712 1.00 91.75 102 LEU A N 1
ATOM 840 C CA . LEU A 1 102 ? 20.150 2.146 -11.367 1.00 91.75 102 LEU A CA 1
ATOM 841 C C . LEU A 1 102 ? 19.309 1.910 -12.632 1.00 91.75 102 LEU A C 1
ATOM 843 O O . LEU A 1 102 ? 19.852 1.507 -13.656 1.00 91.75 102 LEU A O 1
ATOM 847 N N . GLN A 1 103 ? 18.003 2.189 -12.590 1.00 91.94 103 GLN A N 1
ATOM 848 C CA . GLN A 1 103 ? 17.115 2.088 -13.755 1.00 91.94 103 GLN A CA 1
ATOM 849 C C . GLN A 1 103 ? 17.554 3.023 -14.887 1.00 91.94 103 GLN A C 1
ATOM 851 O O . GLN A 1 103 ? 17.667 2.582 -16.030 1.00 91.94 103 GLN A O 1
ATOM 856 N N . TYR A 1 104 ? 17.851 4.286 -14.574 1.00 93.94 104 TYR A N 1
ATOM 857 C CA . TYR A 1 104 ? 18.353 5.246 -15.558 1.00 93.94 104 TYR A CA 1
ATOM 858 C C . TYR A 1 104 ? 19.748 4.884 -16.063 1.00 93.94 104 TYR A C 1
ATOM 860 O O . TYR A 1 104 ? 20.003 5.023 -17.255 1.00 93.94 104 TYR A O 1
ATOM 868 N N . GLY A 1 105 ? 20.621 4.358 -15.199 1.00 94.69 105 GLY A N 1
ATOM 869 C CA . GLY A 1 105 ? 21.931 3.842 -15.586 1.00 94.69 105 GLY A CA 1
ATOM 870 C C . GLY A 1 105 ? 21.813 2.710 -16.604 1.00 94.69 105 GLY A C 1
ATOM 871 O O . GLY A 1 105 ? 22.385 2.805 -17.682 1.00 94.69 105 GLY A O 1
ATOM 872 N N . ILE A 1 106 ? 20.991 1.692 -16.322 1.00 92.31 106 ILE A N 1
ATOM 873 C CA . ILE A 1 106 ? 20.741 0.574 -17.248 1.00 92.31 106 ILE A CA 1
ATOM 874 C C . ILE A 1 106 ? 20.151 1.081 -18.570 1.00 92.31 106 ILE A C 1
ATOM 876 O O . ILE A 1 106 ? 20.616 0.689 -19.638 1.00 92.31 106 ILE A O 1
ATOM 880 N N . ALA A 1 107 ? 19.149 1.964 -18.516 1.00 93.81 107 ALA A N 1
ATOM 881 C CA . ALA A 1 107 ? 18.549 2.548 -19.713 1.00 93.81 107 ALA A CA 1
ATOM 882 C C . ALA A 1 107 ? 19.581 3.333 -20.547 1.00 93.81 107 ALA A C 1
ATOM 884 O O . ALA A 1 107 ? 19.646 3.159 -21.762 1.00 93.81 107 ALA A O 1
ATOM 885 N N . GLY A 1 108 ? 20.423 4.140 -19.896 1.00 95.00 108 GLY A N 1
ATOM 886 C CA . GLY A 1 108 ? 21.502 4.893 -20.533 1.00 95.00 108 GLY A CA 1
ATOM 887 C C . GLY A 1 108 ? 22.569 3.990 -21.149 1.00 95.00 108 GLY A C 1
ATOM 888 O O . GLY A 1 108 ? 22.986 4.230 -22.278 1.00 95.00 108 GLY A O 1
ATOM 889 N N . THR A 1 109 ? 22.960 2.910 -20.467 1.00 93.69 109 THR A N 1
ATOM 890 C CA . THR A 1 109 ? 23.903 1.919 -21.002 1.00 93.69 109 THR A CA 1
ATOM 891 C C . THR A 1 109 ? 23.341 1.210 -22.233 1.00 93.69 109 THR A C 1
ATOM 893 O O . THR A 1 109 ? 24.063 1.060 -23.214 1.00 93.69 109 THR A O 1
ATOM 896 N N . ILE A 1 110 ? 22.056 0.827 -22.230 1.00 91.19 110 ILE A N 1
ATOM 897 C CA . ILE A 1 110 ? 21.393 0.243 -23.410 1.00 91.19 110 ILE A CA 1
ATOM 898 C C . ILE A 1 110 ? 21.458 1.220 -24.589 1.00 91.19 110 ILE A C 1
ATOM 900 O O . ILE A 1 110 ? 21.870 0.836 -25.681 1.00 91.19 110 ILE A O 1
ATOM 904 N N . LEU A 1 111 ? 21.103 2.488 -24.363 1.00 92.62 111 LEU A N 1
ATOM 905 C CA . LEU A 1 111 ? 21.151 3.518 -25.402 1.00 92.62 111 LEU A CA 1
ATOM 906 C C . LEU A 1 111 ? 22.568 3.735 -25.935 1.00 92.62 111 LEU A C 1
ATOM 908 O O . LEU A 1 111 ? 22.748 3.804 -27.148 1.00 92.62 111 LEU A O 1
ATOM 912 N N . LEU A 1 112 ? 23.565 3.800 -25.050 1.00 92.31 112 LEU A N 1
ATOM 913 C CA . LEU A 1 112 ? 24.962 3.983 -25.430 1.00 92.31 112 LEU A CA 1
ATOM 914 C C . LEU A 1 112 ? 25.468 2.808 -26.272 1.00 92.31 112 LEU A C 1
ATOM 916 O O . LEU A 1 112 ? 26.036 3.030 -27.334 1.00 92.31 112 LEU A O 1
ATOM 920 N N . ILE A 1 113 ? 25.221 1.565 -25.848 1.00 89.62 113 ILE A N 1
ATOM 921 C CA . ILE A 1 113 ? 25.624 0.370 -26.604 1.00 89.62 113 ILE A CA 1
ATOM 922 C C . ILE A 1 113 ? 24.954 0.362 -27.983 1.00 89.62 113 ILE A C 1
ATOM 924 O O . ILE A 1 113 ? 25.629 0.164 -28.991 1.00 89.62 113 ILE A O 1
ATOM 928 N N . CYS A 1 114 ? 23.646 0.623 -28.052 1.00 87.50 114 CYS A N 1
ATOM 929 C CA . CYS A 1 114 ? 22.926 0.662 -29.323 1.00 87.50 114 CYS A CA 1
ATOM 930 C C . CYS A 1 114 ? 23.423 1.784 -30.242 1.00 87.50 114 CYS A C 1
ATOM 932 O O . CYS A 1 114 ? 23.555 1.564 -31.445 1.00 87.50 114 CYS A O 1
ATOM 934 N N . PHE A 1 115 ? 23.745 2.955 -29.687 1.00 85.50 115 PHE A N 1
ATOM 935 C CA . PHE A 1 115 ? 24.352 4.054 -30.431 1.00 85.50 115 PHE A CA 1
ATOM 936 C C . PHE A 1 115 ? 25.733 3.673 -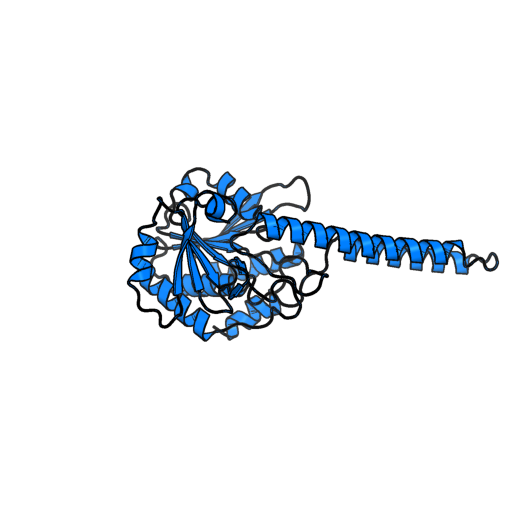30.978 1.00 85.50 115 PHE A C 1
ATOM 938 O O . PHE A 1 115 ? 25.975 3.838 -32.170 1.00 85.50 115 PHE A O 1
ATOM 945 N N . LEU A 1 116 ? 26.613 3.106 -30.146 1.00 87.25 116 LEU A N 1
ATOM 946 C CA . LEU A 1 116 ? 27.955 2.685 -30.556 1.00 87.25 116 LEU A CA 1
ATOM 947 C C . LEU A 1 116 ? 27.900 1.613 -31.649 1.00 87.25 116 LEU A C 1
ATOM 949 O O . LEU A 1 116 ? 28.608 1.727 -32.644 1.00 87.25 116 LEU A O 1
ATOM 953 N N . ILE A 1 117 ? 27.022 0.613 -31.518 1.00 83.38 117 ILE A N 1
ATOM 954 C CA . ILE A 1 117 ? 26.815 -0.398 -32.564 1.00 83.38 117 ILE A CA 1
ATOM 955 C C . ILE A 1 117 ? 26.333 0.272 -33.855 1.00 83.38 117 ILE A C 1
ATOM 957 O O . ILE A 1 117 ? 26.883 0.003 -34.919 1.00 83.38 117 ILE A O 1
ATOM 961 N N . ALA A 1 118 ? 25.340 1.162 -33.791 1.00 79.62 118 ALA A N 1
ATOM 962 C CA . ALA A 1 118 ? 24.814 1.835 -34.978 1.00 79.62 118 ALA A CA 1
ATOM 963 C C . ALA A 1 118 ? 25.854 2.740 -35.668 1.00 79.62 118 ALA A C 1
ATOM 965 O O . ALA A 1 118 ? 25.870 2.811 -36.898 1.00 79.62 118 ALA A O 1
ATOM 966 N N . PHE A 1 119 ? 26.715 3.400 -34.889 1.00 79.19 119 PHE A N 1
ATOM 967 C CA . PHE A 1 119 ? 27.728 4.340 -35.370 1.00 79.19 119 PHE A CA 1
ATOM 968 C C . PHE A 1 119 ? 28.981 3.637 -35.915 1.00 79.19 119 PHE A C 1
ATOM 970 O O . PHE A 1 119 ? 29.464 3.991 -36.987 1.00 79.19 119 PHE A O 1
ATOM 977 N N . PHE A 1 120 ? 29.484 2.612 -35.217 1.00 79.19 120 PHE A N 1
ATOM 978 C CA . PHE A 1 120 ? 30.738 1.928 -35.560 1.00 79.19 120 PHE A CA 1
ATOM 979 C C . PHE A 1 120 ? 30.572 0.676 -36.430 1.00 79.19 120 PHE A C 1
ATOM 981 O O . PHE A 1 120 ? 31.560 0.206 -36.986 1.00 79.19 120 PHE A O 1
ATOM 988 N N . SER A 1 121 ? 29.357 0.152 -36.638 1.00 69.19 121 SER A N 1
ATOM 989 C CA . SER A 1 121 ? 29.099 -0.949 -37.594 1.00 69.19 121 SER A CA 1
ATOM 990 C C . SER A 1 121 ? 29.173 -0.511 -39.069 1.00 69.19 121 SER A C 1
ATOM 992 O O . SER A 1 121 ? 28.418 -0.991 -39.918 1.00 69.19 121 SER A O 1
ATOM 994 N N . GLY A 1 122 ? 30.063 0.431 -39.391 1.00 62.69 122 GLY A N 1
ATOM 995 C CA . GLY A 1 122 ? 30.331 0.912 -40.742 1.00 62.69 122 GLY A CA 1
ATOM 996 C C . GLY A 1 122 ? 30.489 -0.247 -41.727 1.00 62.69 122 GLY A C 1
ATOM 997 O O . GLY A 1 122 ? 31.426 -1.031 -41.644 1.00 62.69 122 GLY A O 1
ATOM 998 N N . GLY A 1 123 ? 29.533 -0.353 -42.648 1.00 56.03 123 GLY A N 1
ATOM 999 C CA . GLY A 1 123 ? 29.463 -1.373 -43.683 1.00 56.03 123 GLY A CA 1
ATOM 1000 C C . GLY A 1 123 ? 28.534 -0.878 -44.788 1.00 56.03 123 GLY A C 1
ATOM 1001 O O . GLY A 1 123 ? 27.370 -0.596 -44.516 1.00 56.03 123 GLY A O 1
ATOM 1002 N N . VAL A 1 124 ? 29.130 -0.695 -45.969 1.00 52.81 124 VAL A N 1
ATOM 1003 C CA . VAL A 1 124 ? 28.641 -0.246 -47.289 1.00 52.81 124 VAL A CA 1
ATOM 1004 C C . VAL A 1 124 ? 27.202 0.298 -47.382 1.00 52.81 124 VAL A C 1
ATOM 1006 O O . VAL A 1 124 ? 26.215 -0.402 -47.162 1.00 52.81 124 VAL A O 1
ATOM 1009 N N . LEU A 1 125 ? 27.148 1.562 -47.816 1.00 55.41 125 LEU A N 1
ATOM 1010 C CA . LEU A 1 125 ? 26.027 2.364 -48.323 1.00 55.41 125 LEU A CA 1
ATOM 1011 C C . LEU A 1 125 ? 24.965 1.552 -49.094 1.00 55.41 125 LEU A C 1
ATOM 1013 O O . LEU A 1 125 ? 25.012 1.464 -50.315 1.00 55.41 125 LEU A O 1
ATOM 1017 N N . ASN A 1 126 ? 23.975 0.999 -48.395 1.00 62.53 126 ASN A N 1
ATOM 1018 C CA . ASN A 1 126 ? 22.767 0.441 -49.004 1.00 62.53 126 ASN A CA 1
ATOM 1019 C C . ASN A 1 126 ? 21.549 0.893 -48.191 1.00 62.53 126 ASN A C 1
ATOM 1021 O O . ASN A 1 126 ? 21.496 0.686 -46.983 1.00 62.53 126 ASN A O 1
ATOM 1025 N N . GLY A 1 127 ? 20.538 1.487 -48.836 1.00 64.56 127 GLY A N 1
ATOM 1026 C CA . GLY A 1 127 ? 19.359 2.055 -48.155 1.00 64.56 127 GLY A CA 1
ATOM 1027 C C . GLY A 1 127 ? 18.639 1.084 -47.203 1.00 64.56 127 GLY A C 1
ATOM 1028 O O . GLY A 1 127 ? 18.135 1.491 -46.156 1.00 64.56 127 GLY A O 1
ATOM 1029 N N . GLN A 1 128 ? 18.676 -0.220 -47.500 1.00 69.38 128 GLN A N 1
ATOM 1030 C CA . GLN A 1 128 ? 18.089 -1.268 -46.661 1.00 69.38 128 GLN A CA 1
ATOM 1031 C C . GLN A 1 128 ? 18.788 -1.420 -45.295 1.00 69.38 128 GLN A C 1
ATOM 1033 O O . GLN A 1 128 ? 18.127 -1.729 -44.302 1.00 69.38 128 GLN A O 1
ATOM 1038 N N . THR A 1 129 ? 20.104 -1.187 -45.200 1.00 74.75 129 THR A N 1
ATOM 1039 C CA . THR A 1 129 ? 20.846 -1.305 -43.929 1.00 74.75 129 THR A CA 1
ATOM 1040 C C . THR A 1 129 ? 20.542 -0.135 -42.989 1.00 74.75 129 THR A C 1
ATOM 1042 O O . THR A 1 129 ? 20.517 -0.320 -41.771 1.00 74.75 129 THR A O 1
ATOM 1045 N N . HIS A 1 130 ? 20.206 1.042 -43.528 1.00 77.25 130 HIS A N 1
ATOM 1046 C CA . HIS A 1 130 ? 19.783 2.207 -42.744 1.00 77.25 130 HIS A CA 1
ATOM 1047 C C . HIS A 1 130 ? 18.411 2.015 -42.085 1.00 77.25 130 HIS A C 1
ATOM 1049 O O . HIS A 1 130 ? 18.253 2.357 -40.912 1.00 77.25 130 HIS A O 1
ATOM 1055 N N . LEU A 1 131 ? 17.442 1.416 -42.791 1.00 81.94 131 LEU A N 1
ATOM 1056 C CA . LEU A 1 131 ? 16.114 1.133 -42.234 1.00 81.94 131 LEU A CA 1
ATOM 1057 C C . LEU A 1 131 ? 16.194 0.183 -41.029 1.00 81.94 131 LEU A C 1
ATOM 1059 O O . LEU A 1 131 ? 15.609 0.458 -39.982 1.00 81.94 131 LEU A O 1
ATOM 1063 N N . TRP A 1 132 ? 16.960 -0.906 -41.140 1.00 82.00 132 TRP A N 1
ATOM 1064 C CA . TRP A 1 132 ? 17.126 -1.861 -40.039 1.00 82.00 132 TRP A CA 1
ATOM 1065 C C . TRP A 1 132 ? 17.842 -1.255 -38.828 1.00 82.00 132 TRP A C 1
ATOM 1067 O O . TRP A 1 132 ? 17.448 -1.520 -37.693 1.00 82.00 132 TRP A O 1
ATOM 1077 N N . ARG A 1 133 ? 18.842 -0.391 -39.049 1.00 82.44 133 ARG A N 1
ATOM 1078 C CA . ARG A 1 133 ? 19.513 0.357 -37.970 1.00 82.44 133 ARG A CA 1
ATOM 1079 C C . ARG A 1 133 ? 18.557 1.309 -37.263 1.00 82.44 133 ARG A C 1
ATOM 1081 O O . ARG A 1 133 ? 18.539 1.347 -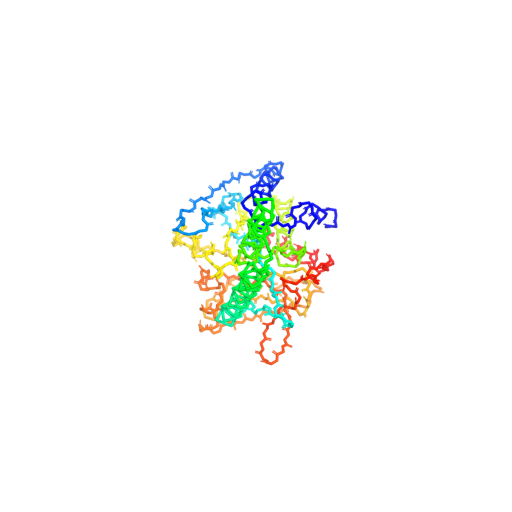36.036 1.00 82.44 133 ARG A O 1
ATOM 1088 N N . PHE A 1 134 ? 17.742 2.039 -38.024 1.00 84.56 134 PHE A N 1
ATOM 1089 C CA . PHE A 1 134 ? 16.725 2.923 -37.464 1.00 84.56 134 PHE A CA 1
ATOM 1090 C C . PHE A 1 134 ? 15.708 2.145 -36.621 1.00 84.56 134 PHE A C 1
ATOM 1092 O O . PHE A 1 134 ? 15.443 2.525 -35.484 1.00 84.56 134 PHE A O 1
ATOM 1099 N N . LEU A 1 135 ? 15.191 1.022 -37.132 1.00 87.69 135 LEU A N 1
ATOM 1100 C CA . LEU A 1 135 ? 14.261 0.165 -36.391 1.00 87.69 135 LEU A CA 1
ATOM 1101 C C . LEU A 1 135 ? 14.894 -0.396 -35.112 1.00 87.69 135 LEU A C 1
ATOM 1103 O O . LEU A 1 135 ? 14.270 -0.347 -34.053 1.00 87.69 135 LEU A O 1
ATOM 1107 N N . ALA A 1 136 ? 16.137 -0.877 -35.178 1.00 85.88 136 ALA A N 1
ATOM 1108 C CA . ALA A 1 136 ? 16.860 -1.364 -34.006 1.00 85.88 136 ALA A CA 1
ATOM 1109 C C . ALA A 1 136 ? 17.048 -0.260 -32.952 1.00 85.88 136 ALA A C 1
ATOM 1111 O O . ALA A 1 136 ? 16.816 -0.496 -31.766 1.00 85.88 136 ALA A O 1
ATOM 1112 N N . LEU A 1 137 ? 17.398 0.959 -33.376 1.00 88.00 137 LEU A N 1
ATOM 1113 C CA . LEU A 1 137 ? 17.521 2.106 -32.481 1.00 88.00 137 LEU A CA 1
ATOM 1114 C C . LEU A 1 137 ? 16.166 2.503 -31.881 1.00 88.00 137 LEU A C 1
ATOM 1116 O O . LEU A 1 137 ? 16.089 2.758 -30.684 1.00 88.00 137 LEU A O 1
ATOM 1120 N N . ALA A 1 138 ? 15.087 2.501 -32.665 1.00 90.19 138 ALA A N 1
ATOM 1121 C CA . ALA A 1 138 ? 13.741 2.781 -32.170 1.00 90.19 138 ALA A CA 1
ATOM 1122 C C . ALA A 1 138 ? 13.298 1.753 -31.113 1.00 90.19 138 ALA A C 1
ATOM 1124 O O . ALA A 1 138 ? 12.768 2.128 -30.066 1.00 90.19 138 ALA A O 1
ATOM 1125 N N . VAL A 1 139 ? 13.577 0.464 -31.341 1.00 91.00 139 VAL A N 1
ATOM 1126 C CA . VAL A 1 139 ? 13.335 -0.608 -30.362 1.00 91.00 139 VAL A CA 1
ATOM 1127 C C . VAL A 1 139 ? 14.187 -0.410 -29.108 1.00 91.00 139 VAL A C 1
ATOM 1129 O O . VAL A 1 139 ? 13.672 -0.560 -28.000 1.00 91.00 139 VAL A O 1
ATOM 1132 N N . ALA A 1 140 ? 15.457 -0.025 -29.251 1.00 90.94 140 ALA A N 1
ATOM 1133 C CA . ALA A 1 140 ? 16.342 0.260 -28.124 1.00 90.94 140 ALA A CA 1
ATOM 1134 C C . ALA A 1 140 ? 15.863 1.460 -27.299 1.00 90.94 140 ALA A C 1
ATOM 1136 O O . ALA A 1 140 ? 15.800 1.373 -26.074 1.00 90.94 140 ALA A O 1
ATOM 1137 N N . VAL A 1 141 ? 15.460 2.552 -27.955 1.00 92.81 141 VAL A N 1
ATOM 1138 C CA . VAL A 1 141 ? 14.889 3.743 -27.312 1.00 92.81 141 VAL A CA 1
ATOM 1139 C C . VAL A 1 141 ? 13.603 3.393 -26.579 1.00 92.81 141 VAL A C 1
ATOM 1141 O O . VAL A 1 141 ? 13.439 3.755 -25.414 1.00 92.81 141 VAL A O 1
ATOM 1144 N N . PHE A 1 142 ? 12.716 2.627 -27.213 1.00 92.75 142 PHE A N 1
ATOM 1145 C CA . PHE A 1 142 ? 11.507 2.144 -26.562 1.00 92.75 142 PHE A CA 1
ATOM 1146 C C . PHE A 1 142 ? 11.833 1.253 -25.355 1.00 92.75 142 PHE A C 1
ATOM 1148 O O . PHE A 1 142 ? 11.280 1.454 -24.275 1.00 92.75 142 PHE A O 1
ATOM 1155 N N . GLY A 1 143 ? 12.764 0.307 -25.491 1.00 91.12 143 GLY A N 1
ATOM 1156 C CA . GLY A 1 143 ? 13.219 -0.558 -24.401 1.00 91.12 143 GLY A CA 1
ATOM 1157 C C . GLY A 1 143 ? 13.804 0.231 -23.227 1.00 91.12 143 GLY A C 1
ATOM 1158 O O . GLY A 1 143 ? 13.386 0.037 -22.084 1.00 91.12 143 GLY A O 1
ATOM 1159 N N . ALA A 1 144 ? 14.699 1.179 -23.505 1.00 92.94 144 ALA A N 1
ATOM 1160 C CA . ALA A 1 144 ? 15.295 2.070 -22.515 1.00 92.94 144 ALA A CA 1
ATOM 1161 C C . ALA A 1 144 ? 14.232 2.922 -21.808 1.00 92.94 144 ALA A C 1
ATOM 1163 O O . ALA A 1 144 ? 14.218 2.989 -20.58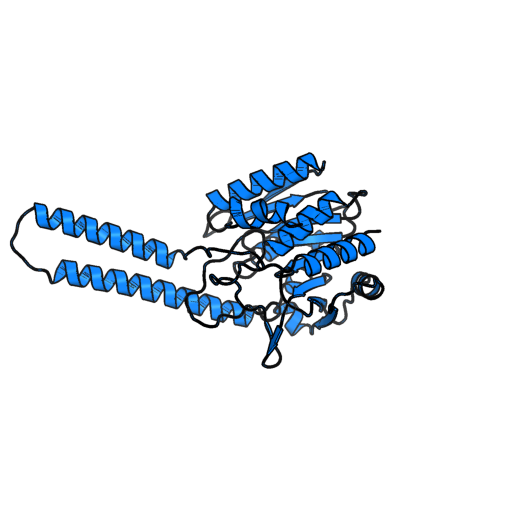0 1.00 92.94 144 ALA A O 1
ATOM 1164 N N . PHE A 1 145 ? 13.274 3.484 -22.552 1.00 91.56 145 PHE A N 1
ATOM 1165 C CA . PHE A 1 145 ? 12.131 4.201 -21.985 1.00 91.56 145 PHE A CA 1
ATOM 1166 C C . PHE A 1 145 ? 11.296 3.311 -21.052 1.00 91.56 145 PHE A C 1
ATOM 1168 O O . PHE A 1 145 ? 10.874 3.747 -19.978 1.00 91.56 145 PHE A O 1
ATOM 1175 N N . ARG A 1 146 ? 11.071 2.042 -21.417 1.00 89.50 146 ARG A N 1
ATOM 1176 C CA . ARG A 1 146 ? 10.324 1.088 -20.583 1.00 89.50 146 ARG A CA 1
ATOM 1177 C C . ARG A 1 146 ? 11.065 0.731 -19.296 1.00 89.50 146 ARG A C 1
ATOM 1179 O O . ARG A 1 146 ? 10.395 0.581 -18.276 1.00 89.50 146 ARG A O 1
ATOM 1186 N N . VAL A 1 147 ? 12.394 0.621 -19.335 1.00 89.50 147 VAL A N 1
ATOM 1187 C CA . VAL A 1 147 ? 13.235 0.420 -18.143 1.00 89.50 147 VAL A CA 1
ATOM 1188 C C . VAL A 1 147 ? 13.222 1.667 -17.257 1.00 89.50 147 VAL A C 1
ATOM 1190 O O . VAL A 1 147 ? 12.959 1.551 -16.061 1.00 89.50 147 VAL A O 1
ATOM 1193 N N . ALA A 1 148 ? 13.416 2.850 -17.846 1.00 89.25 148 ALA A N 1
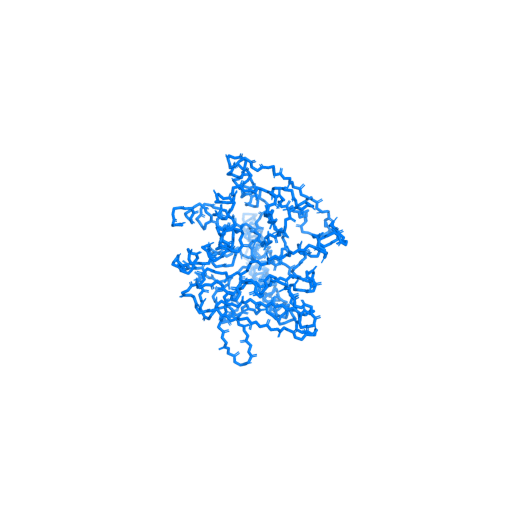ATOM 1194 C CA . ALA A 1 148 ? 13.420 4.138 -17.151 1.00 89.25 148 ALA A CA 1
ATOM 1195 C C . ALA A 1 148 ? 12.069 4.471 -16.494 1.00 89.25 148 ALA A C 1
ATOM 1197 O O . ALA A 1 148 ? 12.029 5.038 -15.409 1.00 89.25 148 ALA A O 1
ATOM 1198 N N . SER A 1 149 ? 10.955 4.068 -17.114 1.00 85.62 149 SER A N 1
ATOM 1199 C CA . SER A 1 149 ? 9.601 4.241 -16.559 1.00 85.62 149 SER A CA 1
ATOM 1200 C C . SER A 1 149 ? 9.275 3.271 -15.413 1.00 85.62 149 SER A C 1
ATOM 1202 O O . SER A 1 149 ? 8.201 3.352 -14.817 1.00 85.62 149 SER A O 1
ATOM 1204 N N . GLY A 1 150 ? 10.161 2.316 -15.125 1.00 88.38 150 GLY A N 1
ATOM 1205 C CA . GLY A 1 150 ? 9.952 1.274 -14.133 1.00 88.38 150 GLY A CA 1
ATOM 1206 C C . GLY A 1 150 ? 9.242 0.031 -14.679 1.00 88.38 150 GLY A C 1
ATOM 1207 O O . GLY A 1 150 ? 8.345 0.065 -15.530 1.00 88.38 150 GLY A O 1
ATOM 1208 N N . ILE A 1 151 ? 9.644 -1.115 -14.133 1.00 89.00 151 ILE A N 1
ATOM 1209 C CA . ILE A 1 151 ? 9.084 -2.427 -14.462 1.00 89.00 151 ILE A CA 1
ATOM 1210 C C . ILE A 1 151 ? 8.064 -2.790 -13.378 1.00 89.00 151 ILE A C 1
ATOM 1212 O O . ILE A 1 151 ? 8.427 -2.782 -12.204 1.00 89.00 151 ILE A O 1
ATOM 1216 N N . PRO A 1 152 ? 6.805 -3.125 -13.706 1.00 91.62 152 PRO A N 1
ATOM 1217 C CA . PRO A 1 152 ? 5.830 -3.525 -12.696 1.00 91.62 152 PRO A CA 1
ATOM 1218 C C . PRO A 1 152 ? 6.246 -4.843 -12.037 1.00 91.62 152 PRO A C 1
ATOM 1220 O O . PRO A 1 152 ? 6.683 -5.776 -12.719 1.00 91.62 152 PRO A O 1
ATOM 1223 N N . ASN A 1 153 ? 6.064 -4.956 -10.721 1.00 92.88 153 ASN A N 1
ATOM 1224 C CA . ASN A 1 153 ? 6.318 -6.221 -10.042 1.00 92.88 153 ASN A CA 1
ATOM 1225 C C . ASN A 1 153 ? 5.298 -7.296 -10.465 1.00 92.88 153 ASN A C 1
ATOM 1227 O O . ASN A 1 153 ? 4.140 -6.990 -10.772 1.00 92.88 153 ASN A O 1
ATOM 1231 N N . LYS A 1 154 ? 5.728 -8.565 -10.530 1.00 89.62 154 LYS A N 1
ATOM 1232 C CA . LYS A 1 154 ? 4.867 -9.662 -11.009 1.00 89.62 154 LYS A CA 1
ATOM 1233 C C . LYS A 1 154 ? 3.761 -9.985 -10.005 1.00 89.62 154 LYS A C 1
ATOM 1235 O O . LYS A 1 154 ? 2.621 -10.156 -10.429 1.00 89.62 154 LYS A O 1
ATOM 1240 N N . PHE A 1 155 ? 4.118 -10.035 -8.727 1.00 93.00 155 PHE A N 1
ATOM 1241 C CA . PHE A 1 155 ? 3.247 -10.378 -7.609 1.00 93.00 155 PHE A CA 1
ATOM 1242 C C . PHE A 1 155 ? 3.317 -9.264 -6.559 1.00 93.00 155 PHE A C 1
ATOM 1244 O O . PHE A 1 155 ? 4.374 -8.678 -6.377 1.00 93.00 155 PHE A O 1
ATOM 1251 N N . ASN A 1 156 ? 2.197 -8.924 -5.927 1.00 94.94 156 ASN A N 1
ATOM 1252 C CA . ASN A 1 156 ? 2.105 -7.843 -4.931 1.00 94.94 156 ASN A CA 1
ATOM 1253 C C . ASN A 1 156 ? 1.233 -8.301 -3.757 1.00 94.94 156 ASN A C 1
ATOM 1255 O O . ASN A 1 156 ? 0.309 -7.600 -3.336 1.00 94.94 156 ASN A O 1
ATOM 1259 N N . PHE A 1 157 ? 1.408 -9.561 -3.363 1.00 95.31 157 PHE A N 1
ATOM 1260 C CA . PHE A 1 157 ? 0.483 -10.283 -2.500 1.00 95.31 157 PHE A CA 1
ATOM 1261 C C . PHE A 1 157 ? 0.446 -9.686 -1.096 1.00 95.31 157 PHE A C 1
ATOM 1263 O O . PHE A 1 157 ? -0.640 -9.410 -0.589 1.00 95.31 157 PHE A O 1
ATOM 1270 N N . ASN A 1 158 ? 1.612 -9.399 -0.522 1.00 94.88 158 ASN A N 1
ATOM 1271 C CA . ASN A 1 158 ? 1.721 -8.726 0.755 1.00 94.88 158 ASN A CA 1
ATOM 1272 C C . ASN A 1 158 ? 1.574 -7.205 0.610 1.00 94.88 158 ASN A C 1
ATOM 1274 O O . ASN A 1 158 ? 0.710 -6.637 1.265 1.00 94.88 158 ASN A O 1
ATOM 1278 N N . ARG A 1 159 ? 2.334 -6.534 -0.275 1.00 93.94 159 ARG A N 1
ATOM 1279 C CA . ARG A 1 159 ? 2.272 -5.064 -0.441 1.00 93.94 159 ARG A CA 1
ATOM 1280 C C . ARG A 1 159 ? 1.521 -4.651 -1.718 1.00 93.94 159 ARG A C 1
ATOM 1282 O O . ARG A 1 159 ? 2.091 -4.630 -2.801 1.00 93.94 159 ARG A O 1
ATOM 1289 N N . ASN A 1 160 ? 0.250 -4.268 -1.680 1.00 92.31 160 ASN A N 1
ATOM 1290 C CA . ASN A 1 160 ? -0.626 -4.206 -0.510 1.00 92.31 160 ASN A CA 1
ATOM 1291 C C . ASN A 1 160 ? -1.940 -4.976 -0.709 1.00 92.31 160 ASN A C 1
ATOM 1293 O O . ASN A 1 160 ? -2.987 -4.613 -0.181 1.00 92.31 160 ASN A O 1
ATOM 1297 N N . THR A 1 161 ? -1.901 -6.038 -1.524 1.00 96.50 161 THR A N 1
ATOM 1298 C CA . THR A 1 161 ? -3.100 -6.817 -1.873 1.00 96.50 161 THR A CA 1
ATOM 1299 C C . THR A 1 161 ? -3.752 -7.461 -0.650 1.00 96.50 161 THR A C 1
ATOM 1301 O O . THR A 1 161 ? -4.977 -7.524 -0.594 1.00 96.50 161 THR A O 1
ATOM 1304 N N . SER A 1 162 ? -2.967 -7.898 0.333 1.00 96.75 162 SER A N 1
ATOM 1305 C CA . SER A 1 162 ? -3.465 -8.461 1.589 1.00 96.75 162 SER A CA 1
ATOM 1306 C C . SER A 1 162 ? -4.328 -7.466 2.371 1.00 96.75 162 SER A C 1
ATOM 1308 O O . SER A 1 162 ? -5.428 -7.814 2.794 1.00 96.75 162 SER A O 1
ATOM 1310 N N . SER A 1 163 ? -3.898 -6.207 2.468 1.00 97.50 163 SER A N 1
ATOM 1311 C CA . SER A 1 163 ? -4.669 -5.133 3.103 1.00 97.50 163 SER A CA 1
ATOM 1312 C C . SER A 1 163 ? -5.954 -4.814 2.338 1.00 97.50 163 SER A C 1
ATOM 1314 O O . SER A 1 163 ? -7.007 -4.630 2.944 1.00 97.50 163 SER A O 1
ATOM 1316 N N . LEU A 1 164 ? -5.908 -4.811 1.000 1.00 97.62 164 LEU A N 1
ATOM 1317 C CA . LEU A 1 164 ? -7.107 -4.637 0.170 1.00 97.62 164 LEU A CA 1
ATOM 1318 C C . LEU A 1 164 ? -8.104 -5.789 0.347 1.00 97.62 164 LEU A C 1
ATOM 1320 O O . LEU A 1 164 ? -9.313 -5.562 0.392 1.00 97.62 164 LEU A O 1
ATOM 1324 N N . LEU A 1 165 ? -7.600 -7.021 0.445 1.00 96.88 165 LEU A N 1
ATOM 1325 C CA . LEU A 1 165 ? -8.406 -8.208 0.708 1.00 96.88 165 LEU A CA 1
ATOM 1326 C C . LEU A 1 165 ? -9.061 -8.123 2.091 1.00 96.88 165 LEU A C 1
ATOM 1328 O O . LEU A 1 165 ? -10.257 -8.392 2.207 1.00 96.88 165 LEU A O 1
ATOM 1332 N N . LEU A 1 166 ? -8.307 -7.698 3.109 1.00 97.38 166 LEU A N 1
ATOM 1333 C CA . LEU A 1 166 ? -8.817 -7.474 4.459 1.00 97.38 166 LEU A CA 1
ATOM 1334 C C . LEU A 1 166 ? -9.921 -6.408 4.469 1.00 97.38 166 LEU A C 1
ATOM 1336 O O . LEU A 1 166 ? -10.999 -6.669 4.993 1.00 97.38 166 LEU A O 1
ATOM 1340 N N . ILE A 1 167 ? -9.718 -5.263 3.804 1.00 97.38 167 ILE A N 1
ATOM 1341 C CA . ILE A 1 167 ? -10.756 -4.230 3.632 1.00 97.38 167 ILE A CA 1
ATOM 1342 C C . ILE A 1 167 ? -12.007 -4.804 2.959 1.00 97.38 167 ILE A C 1
ATOM 1344 O O . ILE A 1 167 ? -13.117 -4.586 3.438 1.00 97.38 167 ILE A O 1
ATOM 1348 N N . GLY A 1 168 ? -11.842 -5.556 1.867 1.00 96.19 168 GLY A N 1
ATOM 1349 C CA . GLY A 1 168 ? -12.958 -6.190 1.164 1.00 96.19 168 GLY A CA 1
ATOM 1350 C C . GLY A 1 168 ? -13.765 -7.130 2.058 1.00 96.19 168 GLY A C 1
ATOM 1351 O O . GLY A 1 168 ? -14.993 -7.159 1.978 1.00 96.19 168 GLY A O 1
ATOM 1352 N N . LYS A 1 169 ? -13.087 -7.871 2.940 1.00 95.69 169 LYS A N 1
ATOM 1353 C CA . LYS A 1 169 ? -13.738 -8.782 3.884 1.00 95.69 169 LYS A CA 1
ATOM 1354 C C . LYS A 1 169 ? -14.411 -8.054 5.038 1.00 95.69 169 LYS A C 1
ATOM 1356 O O . LYS A 1 169 ? -15.578 -8.339 5.292 1.00 95.69 169 LYS A O 1
ATOM 1361 N N . LEU A 1 170 ? -13.760 -7.060 5.636 1.00 96.19 170 LEU A N 1
ATOM 1362 C CA . LEU A 1 170 ? -14.378 -6.218 6.662 1.00 96.19 170 LEU A CA 1
ATOM 1363 C C . LEU A 1 170 ? -15.627 -5.508 6.128 1.00 96.19 170 LEU A C 1
ATOM 1365 O O . LEU A 1 170 ? -16.667 -5.511 6.779 1.00 96.19 170 LEU A O 1
ATOM 1369 N N . ALA A 1 171 ? -15.581 -4.973 4.906 1.00 95.44 171 ALA A N 1
ATOM 1370 C CA . ALA A 1 171 ? -16.756 -4.372 4.281 1.00 95.44 171 ALA A CA 1
ATOM 1371 C C . ALA A 1 171 ? -17.919 -5.372 4.136 1.00 95.44 171 ALA A C 1
ATOM 1373 O O . ALA A 1 171 ? -19.077 -4.998 4.290 1.00 95.44 171 ALA A O 1
ATOM 1374 N N . SER A 1 172 ? -17.637 -6.654 3.883 1.00 93.62 172 SER A N 1
ATOM 1375 C CA . SER A 1 172 ? -18.689 -7.673 3.771 1.00 93.62 172 SER A CA 1
ATOM 1376 C C . SER A 1 172 ? -19.327 -8.074 5.107 1.00 93.62 172 SER A C 1
ATOM 1378 O O . SER A 1 172 ? -20.439 -8.598 5.106 1.00 93.62 172 SER A O 1
ATOM 1380 N N . THR A 1 173 ? -18.663 -7.825 6.240 1.00 92.56 173 THR A N 1
ATOM 1381 C CA . THR A 1 173 ? -19.126 -8.266 7.568 1.00 92.56 173 THR A CA 1
ATOM 1382 C C . THR A 1 173 ? -19.632 -7.130 8.458 1.00 92.56 173 THR A C 1
ATOM 1384 O O . THR A 1 173 ? -20.445 -7.362 9.359 1.00 92.56 173 THR A O 1
ATOM 1387 N N . VAL A 1 174 ? -19.248 -5.880 8.181 1.00 90.56 174 VAL A N 1
ATOM 1388 C CA . VAL A 1 174 ? -19.740 -4.700 8.904 1.00 90.56 174 VAL A CA 1
ATOM 1389 C C . VAL A 1 174 ? -21.218 -4.442 8.590 1.00 90.56 174 VAL A C 1
ATOM 1391 O O . VAL A 1 174 ? -21.579 -3.843 7.580 1.00 90.56 174 VAL A O 1
ATOM 1394 N N . LYS A 1 175 ? -22.100 -4.836 9.518 1.00 84.62 175 LYS A N 1
ATOM 1395 C CA . LYS A 1 175 ? -23.553 -4.599 9.412 1.00 84.62 175 LYS A CA 1
ATOM 1396 C C . LYS A 1 175 ? -23.923 -3.119 9.551 1.00 84.62 175 LYS A C 1
ATOM 1398 O O . LYS A 1 175 ? -24.733 -2.597 8.788 1.00 84.62 175 LYS A O 1
ATOM 1403 N N . ASN A 1 176 ? -23.336 -2.425 10.530 1.00 88.44 176 ASN A N 1
ATOM 1404 C CA . ASN A 1 176 ? -23.598 -1.004 10.759 1.00 88.44 176 ASN A CA 1
ATOM 1405 C C . ASN A 1 176 ? -22.578 -0.142 10.008 1.00 88.44 176 ASN A C 1
ATOM 1407 O O . ASN A 1 176 ? -21.481 0.125 10.497 1.00 88.44 176 ASN A O 1
ATOM 1411 N N . ARG A 1 177 ? -22.985 0.364 8.843 1.00 87.00 177 ARG A N 1
ATOM 1412 C CA . ARG A 1 177 ? -22.148 1.190 7.957 1.00 87.00 177 ARG A CA 1
ATOM 1413 C C . ARG A 1 177 ? -21.737 2.551 8.540 1.00 87.00 177 ARG A C 1
ATOM 1415 O O . ARG A 1 177 ? -20.917 3.229 7.936 1.00 87.00 177 ARG A O 1
ATOM 1422 N N . LYS A 1 178 ? -22.279 2.969 9.694 1.00 90.25 178 LYS A N 1
ATOM 1423 C CA . LYS A 1 178 ? -21.779 4.144 10.434 1.00 90.25 178 LYS A CA 1
ATOM 1424 C C . LYS A 1 178 ? -20.542 3.824 11.276 1.00 90.25 178 LYS A C 1
ATOM 1426 O O . LYS A 1 178 ? -19.867 4.741 11.722 1.00 90.25 178 LYS A O 1
ATOM 1431 N N . LYS A 1 179 ? -20.233 2.547 11.521 1.00 92.38 179 LYS A N 1
ATOM 1432 C CA . LYS A 1 179 ? -19.068 2.169 12.329 1.00 92.38 179 LYS A CA 1
ATOM 1433 C C . LYS A 1 179 ? -17.766 2.282 11.552 1.00 92.38 179 LYS A C 1
ATOM 1435 O O . LYS A 1 179 ? -16.810 2.813 12.098 1.00 92.38 179 LYS A O 1
ATOM 1440 N N . ALA A 1 180 ? -17.752 1.846 10.294 1.00 95.25 180 ALA A N 1
ATOM 1441 C CA . ALA A 1 180 ? -16.552 1.844 9.468 1.00 95.25 180 ALA A CA 1
ATOM 1442 C C . ALA A 1 180 ? -16.806 2.404 8.065 1.00 95.25 180 ALA A C 1
ATOM 1444 O O . ALA A 1 180 ? -17.811 2.080 7.425 1.00 95.25 180 ALA A O 1
ATOM 1445 N N . ALA A 1 181 ? -15.849 3.189 7.582 1.00 96.06 181 ALA A N 1
ATOM 1446 C CA . ALA A 1 181 ? -15.667 3.509 6.172 1.00 96.06 181 ALA A CA 1
ATOM 1447 C C . ALA A 1 181 ? -14.276 3.051 5.720 1.00 96.06 181 ALA A C 1
ATOM 1449 O O . ALA A 1 181 ? -13.396 2.791 6.543 1.00 96.06 181 ALA A O 1
ATOM 1450 N N . PHE A 1 182 ? -14.082 2.954 4.408 1.00 97.69 182 PHE A N 1
ATOM 1451 C CA . PHE A 1 182 ? -12.838 2.463 3.827 1.00 97.69 182 PHE A CA 1
ATOM 1452 C C . PHE A 1 182 ? -12.331 3.422 2.755 1.00 97.69 182 PHE A C 1
ATOM 1454 O O . PHE A 1 182 ? -13.113 3.960 1.970 1.00 97.69 182 PHE A O 1
ATOM 1461 N N . VAL A 1 183 ? -11.017 3.615 2.704 1.00 97.44 183 VAL A N 1
ATOM 1462 C CA . VAL A 1 183 ? -10.350 4.464 1.719 1.00 97.44 183 VAL A CA 1
ATOM 1463 C C . VAL A 1 183 ? -9.225 3.687 1.058 1.00 97.44 183 VAL A C 1
ATOM 1465 O O . VAL A 1 183 ? -8.324 3.176 1.723 1.00 97.44 183 VAL A O 1
ATOM 1468 N N . LEU A 1 184 ? -9.271 3.622 -0.269 1.00 98.31 184 LEU A N 1
ATOM 1469 C CA . LEU A 1 184 ? -8.214 3.048 -1.088 1.00 98.31 184 LEU A CA 1
ATOM 1470 C C . LEU A 1 184 ? -7.440 4.187 -1.748 1.00 98.31 184 LEU A C 1
ATOM 1472 O O . LEU A 1 184 ? -7.958 4.873 -2.632 1.00 98.31 184 LEU A O 1
ATOM 1476 N N . ALA A 1 185 ? -6.205 4.393 -1.307 1.00 97.25 185 ALA A N 1
ATOM 1477 C CA . ALA A 1 185 ? -5.361 5.489 -1.752 1.00 97.25 185 ALA A CA 1
ATOM 1478 C C . ALA A 1 185 ? -4.541 5.111 -2.995 1.00 97.25 185 ALA A C 1
ATOM 1480 O O . ALA A 1 185 ? -3.952 4.028 -3.053 1.00 97.25 185 ALA A O 1
ATOM 1481 N N . ASP A 1 186 ? -4.503 6.007 -3.983 1.00 97.00 186 ASP A N 1
ATOM 1482 C CA . ASP A 1 186 ? -3.589 5.917 -5.125 1.00 97.00 186 ASP A CA 1
ATOM 1483 C C . ASP A 1 186 ? -2.272 6.628 -4.813 1.00 97.00 186 ASP A C 1
ATOM 1485 O O . ASP A 1 186 ? -2.252 7.527 -3.986 1.00 97.00 186 ASP A O 1
ATOM 1489 N N . PHE A 1 187 ? -1.187 6.277 -5.502 1.00 93.50 187 PHE A N 1
ATOM 1490 C CA . PHE A 1 187 ? 0.144 6.884 -5.356 1.00 93.50 187 PHE A CA 1
ATOM 1491 C C . PHE A 1 187 ? 0.742 6.847 -3.941 1.00 93.50 187 PHE A C 1
ATOM 1493 O O . PHE A 1 187 ? 1.750 7.502 -3.672 1.00 93.50 187 PHE A O 1
ATOM 1500 N N . SER A 1 188 ? 0.197 6.044 -3.031 1.00 92.38 188 SER A N 1
ATOM 1501 C CA . SER A 1 188 ? 0.758 5.884 -1.690 1.00 92.38 188 SER A CA 1
ATOM 1502 C C . SER A 1 188 ? 2.077 5.112 -1.716 1.00 92.38 188 SER A C 1
ATOM 1504 O O . SER A 1 188 ? 2.939 5.345 -0.867 1.00 92.38 188 SER A O 1
ATOM 1506 N N . CYS A 1 189 ? 2.303 4.255 -2.719 1.00 89.44 189 CYS A N 1
ATOM 1507 C CA . CYS A 1 189 ? 3.610 3.629 -2.911 1.00 89.44 189 CYS A CA 1
ATOM 1508 C C . CYS A 1 189 ? 4.706 4.628 -3.324 1.00 89.44 189 CYS A C 1
ATOM 1510 O O . CYS A 1 189 ? 5.891 4.327 -3.150 1.00 89.44 189 CYS A O 1
ATOM 1512 N N . ASN A 1 190 ? 4.328 5.804 -3.834 1.00 83.75 190 ASN A N 1
ATOM 1513 C CA . ASN A 1 190 ? 5.238 6.872 -4.227 1.00 83.75 190 ASN A CA 1
ATOM 1514 C C . ASN A 1 190 ? 5.404 7.842 -3.055 1.00 83.75 190 ASN A C 1
ATOM 1516 O O . ASN A 1 190 ? 4.800 8.903 -3.044 1.00 83.75 190 ASN A O 1
ATOM 1520 N N . TYR A 1 191 ? 6.205 7.478 -2.054 1.00 84.00 191 TYR A N 1
ATOM 1521 C CA . TYR A 1 191 ? 6.544 8.358 -0.921 1.00 84.00 191 TYR A CA 1
ATOM 1522 C C . TYR A 1 191 ? 5.354 8.875 -0.101 1.00 84.00 191 TYR A C 1
ATOM 1524 O O . TYR A 1 191 ? 5.440 9.969 0.465 1.00 84.00 191 TYR A O 1
ATOM 1532 N N . TYR A 1 192 ? 4.281 8.082 -0.015 1.00 91.44 192 TYR A N 1
ATOM 1533 C CA . TYR A 1 192 ? 3.049 8.428 0.697 1.00 91.44 192 TYR A CA 1
ATOM 1534 C C . TYR A 1 192 ? 2.306 9.646 0.128 1.00 91.44 192 TYR A C 1
ATOM 1536 O O . TYR A 1 192 ? 1.456 10.214 0.807 1.00 91.44 192 TYR A O 1
ATOM 1544 N N . GLU A 1 193 ? 2.564 10.014 -1.131 1.00 91.94 193 GLU A N 1
ATOM 1545 C CA . GLU A 1 193 ? 1.885 11.131 -1.805 1.00 91.94 193 GLU A CA 1
ATOM 1546 C C . GLU A 1 193 ? 0.363 10.993 -1.746 1.00 91.94 193 GLU A C 1
ATOM 1548 O O . GLU A 1 193 ? -0.326 11.959 -1.444 1.00 91.94 193 GLU A O 1
ATOM 1553 N N . GLY A 1 194 ? -0.154 9.775 -1.917 1.00 93.88 194 GLY A N 1
ATOM 1554 C CA . GLY A 1 194 ? -1.586 9.528 -1.809 1.00 93.88 194 GLY A CA 1
ATOM 1555 C C . GLY A 1 194 ? -2.186 9.786 -0.432 1.00 93.88 194 GLY A C 1
ATOM 1556 O O . GLY A 1 194 ? -3.336 10.197 -0.321 1.00 93.88 194 GLY A O 1
ATOM 1557 N N . TYR A 1 195 ? -1.416 9.551 0.630 1.00 94.12 195 TYR A N 1
ATOM 1558 C CA . TYR A 1 195 ? -1.852 9.856 1.991 1.00 94.12 195 TYR A CA 1
ATOM 1559 C C . TYR A 1 195 ? -1.782 11.359 2.271 1.00 94.12 195 TYR A C 1
ATOM 1561 O O . TYR A 1 195 ? -2.675 11.877 2.939 1.00 94.12 195 TYR A O 1
ATOM 1569 N N . ARG A 1 196 ? -0.800 12.069 1.694 1.00 93.12 196 ARG A N 1
ATOM 1570 C CA . ARG A 1 196 ? -0.759 13.539 1.714 1.00 93.12 196 ARG A CA 1
ATOM 1571 C C . ARG A 1 196 ? -1.980 14.141 1.019 1.00 93.12 196 ARG A C 1
ATOM 1573 O O . ARG A 1 196 ? -2.652 14.974 1.606 1.00 93.12 196 ARG A O 1
ATOM 1580 N N . GLU A 1 197 ? -2.295 13.680 -0.190 1.00 93.62 197 GLU A N 1
ATOM 1581 C CA . GLU A 1 197 ? -3.450 14.154 -0.969 1.00 93.62 197 GLU A CA 1
ATOM 1582 C C . GLU A 1 197 ? -4.772 13.920 -0.213 1.00 93.62 197 GLU A C 1
ATOM 1584 O O . GLU A 1 197 ? -5.625 14.801 -0.158 1.00 93.62 197 GLU A O 1
ATOM 1589 N N . LEU A 1 198 ? -4.924 12.772 0.459 1.00 92.19 198 LEU A N 1
ATOM 1590 C CA . LEU A 1 198 ? -6.083 12.516 1.323 1.00 92.19 198 LEU A CA 1
ATOM 1591 C C . LEU A 1 198 ? -6.140 13.452 2.536 1.00 92.19 198 LEU A C 1
ATOM 1593 O O . LEU A 1 198 ? -7.221 13.921 2.891 1.00 92.19 198 LEU A O 1
ATOM 1597 N N . GLN A 1 199 ? -4.999 13.726 3.170 1.00 90.44 199 GLN A N 1
ATOM 1598 C CA . GLN A 1 199 ? -4.923 14.678 4.277 1.00 90.44 199 GLN A CA 1
ATOM 1599 C C . GLN A 1 199 ? -5.298 16.096 3.820 1.00 90.44 199 GLN A C 1
ATOM 1601 O O . GLN A 1 199 ? -6.035 16.780 4.522 1.00 90.44 199 GLN A O 1
ATOM 1606 N N . GLU A 1 200 ? -4.838 16.525 2.644 1.00 89.94 200 GLU A N 1
ATOM 1607 C CA . GLU A 1 200 ? -5.184 17.821 2.046 1.00 89.94 200 GLU A CA 1
ATOM 1608 C C . GLU A 1 200 ? -6.678 17.894 1.688 1.00 89.94 200 GLU A C 1
ATOM 1610 O O . GLU A 1 200 ? -7.335 18.885 2.002 1.00 89.94 200 GLU A O 1
ATOM 1615 N N . PHE A 1 201 ? -7.235 16.828 1.102 1.00 88.06 201 PHE A N 1
ATOM 1616 C CA . PHE A 1 201 ? -8.637 16.769 0.681 1.00 88.06 201 PHE A CA 1
ATOM 1617 C C . PHE A 1 201 ? -9.623 16.836 1.856 1.00 88.06 201 PHE A C 1
ATOM 1619 O O . PHE A 1 201 ? -10.609 17.568 1.796 1.00 88.06 201 PHE A O 1
ATOM 1626 N N . PHE A 1 202 ? -9.381 16.069 2.922 1.00 84.62 202 PHE A N 1
ATOM 1627 C CA . PHE A 1 202 ? -10.258 16.061 4.099 1.00 84.62 202 PHE A CA 1
ATOM 1628 C C . PHE A 1 202 ? -9.880 17.120 5.147 1.00 84.62 202 PHE A C 1
ATOM 1630 O O . PHE A 1 202 ? -10.649 17.387 6.073 1.00 84.62 202 PHE A O 1
ATOM 1637 N N . GLY A 1 203 ? -8.688 17.709 5.045 1.00 80.44 203 GLY A N 1
ATOM 1638 C CA . GLY A 1 203 ? -8.175 18.688 5.995 1.00 80.44 203 GLY A CA 1
ATOM 1639 C C . GLY A 1 203 ? -8.225 18.195 7.445 1.00 80.44 203 GLY A C 1
ATOM 1640 O O . GLY A 1 203 ? -7.859 17.062 7.769 1.00 80.44 203 GLY A O 1
ATOM 1641 N N . LYS A 1 204 ? -8.717 19.062 8.339 1.00 69.75 204 LYS A N 1
ATOM 1642 C CA . LYS A 1 204 ? -8.846 18.768 9.776 1.00 69.75 204 LYS A CA 1
ATOM 1643 C C . LYS A 1 204 ? -9.845 17.649 10.083 1.00 69.75 204 LYS A C 1
ATOM 1645 O O . LYS A 1 204 ? -9.757 17.045 11.151 1.00 69.75 204 LYS A O 1
ATOM 1650 N N . GLU A 1 205 ? -10.780 17.351 9.178 1.00 73.00 205 GLU A N 1
ATOM 1651 C CA . GLU A 1 205 ? -11.793 16.327 9.434 1.00 73.00 205 GLU A CA 1
ATOM 1652 C C . GLU A 1 205 ? -11.140 14.957 9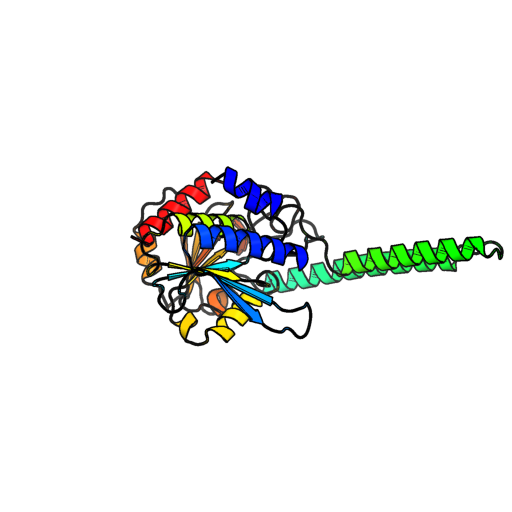.584 1.00 73.00 205 GLU A C 1
ATOM 1654 O O . GLU A 1 205 ? -11.325 14.328 10.619 1.00 73.00 205 GLU A O 1
ATOM 1659 N N . LEU A 1 206 ? -10.302 14.525 8.635 1.00 73.31 206 LEU A N 1
ATOM 1660 C CA . LEU A 1 206 ? -9.653 13.210 8.714 1.00 73.31 206 LEU A CA 1
ATOM 1661 C C . LEU A 1 206 ? -8.572 13.144 9.800 1.00 73.31 206 LEU A C 1
ATOM 1663 O O . LEU A 1 206 ? -8.347 12.072 10.348 1.00 73.31 206 LEU A O 1
ATOM 1667 N N . GLN A 1 207 ? -7.952 14.275 10.155 1.00 69.25 207 GLN A N 1
ATOM 1668 C CA . GLN A 1 207 ? -7.008 14.337 11.279 1.00 69.25 207 GLN A CA 1
ATOM 1669 C C . GLN A 1 207 ? -7.684 14.049 12.624 1.00 69.25 207 GLN A C 1
ATOM 1671 O O . GLN A 1 207 ? -7.072 13.421 13.473 1.00 69.25 207 GLN A O 1
ATOM 1676 N N . SER A 1 208 ? -8.943 14.467 12.794 1.00 68.44 208 SER A N 1
ATOM 1677 C CA . SER A 1 208 ? -9.735 14.186 14.002 1.00 68.44 208 SER A CA 1
ATOM 1678 C C . SER A 1 208 ? -10.472 12.840 13.959 1.00 68.44 208 SER A C 1
ATOM 1680 O O . SER A 1 208 ? -11.146 12.460 14.921 1.00 68.44 208 SER A O 1
ATOM 1682 N N . LYS A 1 209 ? -10.385 12.111 12.838 1.00 79.56 209 LYS A N 1
ATOM 1683 C CA . LYS A 1 209 ? -10.976 10.780 12.699 1.00 79.56 209 LYS A CA 1
ATOM 1684 C C . LYS A 1 209 ? -10.022 9.715 13.201 1.00 79.56 209 LYS A C 1
ATOM 1686 O O . LYS A 1 209 ? -8.813 9.779 13.021 1.00 79.56 209 LYS A O 1
ATOM 1691 N N . LYS A 1 210 ? -10.618 8.651 13.726 1.00 88.19 210 LYS A N 1
ATOM 1692 C CA . LYS A 1 210 ? -9.917 7.406 14.015 1.00 88.19 210 LYS A CA 1
ATOM 1693 C C . LYS A 1 210 ? -9.548 6.747 12.695 1.00 88.19 210 LYS A C 1
ATOM 1695 O O . LYS A 1 210 ? -10.426 6.251 11.986 1.00 88.19 210 LYS A O 1
ATOM 1700 N N . VAL A 1 211 ? -8.268 6.778 12.346 1.00 93.12 211 VAL A N 1
ATOM 1701 C CA . VAL A 1 211 ? -7.751 6.198 11.104 1.00 93.12 211 VAL A CA 1
ATOM 1702 C C . VAL A 1 211 ? -6.942 4.950 11.426 1.00 93.12 211 VAL A C 1
ATOM 1704 O O . VAL A 1 211 ? -6.026 5.003 12.237 1.00 93.12 211 VAL A O 1
ATOM 1707 N N . VAL A 1 212 ? -7.248 3.836 10.763 1.00 96.25 212 VAL A N 1
ATOM 1708 C CA . VAL A 1 212 ? -6.444 2.609 10.821 1.00 96.25 212 VAL A CA 1
ATOM 1709 C C . VAL A 1 212 ? -5.809 2.391 9.455 1.00 96.25 212 VAL A C 1
ATOM 1711 O O . VAL A 1 212 ? -6.503 2.085 8.484 1.00 96.25 212 VAL A O 1
ATOM 1714 N N . VAL A 1 213 ? -4.493 2.562 9.362 1.00 96.81 213 VAL A N 1
ATOM 1715 C CA . VAL A 1 213 ? -3.740 2.357 8.122 1.00 96.81 213 VAL A CA 1
ATOM 1716 C C . VAL A 1 213 ? -3.262 0.912 8.047 1.00 96.81 213 VAL A C 1
ATOM 1718 O O . VAL A 1 213 ? -2.552 0.454 8.935 1.00 96.81 213 VAL A O 1
ATOM 1721 N N . LEU A 1 214 ? -3.612 0.209 6.971 1.00 98.19 214 LEU A N 1
ATOM 1722 C CA . LEU A 1 214 ? -3.227 -1.182 6.726 1.00 98.19 214 LEU A CA 1
ATOM 1723 C C . LEU A 1 214 ? -2.142 -1.261 5.642 1.00 98.19 214 LEU A C 1
ATOM 1725 O O . LEU A 1 214 ? -2.369 -0.854 4.491 1.00 98.19 214 LEU A O 1
ATOM 1729 N N . ASP A 1 215 ? -0.978 -1.814 5.984 1.00 96.50 215 ASP A N 1
ATOM 1730 C CA . ASP A 1 215 ? 0.139 -2.019 5.055 1.00 96.50 215 ASP A CA 1
ATOM 1731 C C . ASP A 1 215 ? 0.867 -3.337 5.326 1.00 96.50 215 ASP A C 1
ATOM 1733 O O . ASP A 1 215 ? 1.283 -3.600 6.443 1.00 96.50 215 ASP A O 1
ATOM 1737 N N . CYS A 1 216 ? 1.069 -4.165 4.300 1.00 96.31 216 CYS A N 1
ATOM 1738 C CA . CYS A 1 216 ? 1.844 -5.406 4.408 1.00 96.31 216 CYS A CA 1
ATOM 1739 C C . CYS A 1 216 ? 1.358 -6.371 5.510 1.00 96.31 216 CYS A C 1
ATOM 1741 O O . CYS A 1 216 ? 2.174 -6.965 6.205 1.00 96.31 216 CYS A O 1
ATOM 1743 N N . VAL A 1 217 ? 0.046 -6.557 5.678 1.00 96.75 217 VAL A N 1
ATOM 1744 C CA . VAL A 1 217 ? -0.538 -7.405 6.746 1.00 96.75 217 VAL A CA 1
ATOM 1745 C C . VAL A 1 217 ? -0.689 -8.886 6.371 1.00 96.75 217 VAL A C 1
ATOM 1747 O O . VAL A 1 217 ? -1.312 -9.659 7.094 1.00 96.75 217 VAL A O 1
ATOM 1750 N N . GLY A 1 218 ? -0.184 -9.287 5.203 1.00 92.69 218 GLY A N 1
ATOM 1751 C CA . GLY A 1 218 ? -0.446 -10.595 4.598 1.00 92.69 218 GLY A CA 1
ATOM 1752 C C . GLY A 1 218 ? 0.559 -11.678 4.939 1.00 92.69 218 GLY A C 1
ATOM 1753 O O . GLY A 1 218 ? 0.239 -12.848 4.778 1.00 92.69 218 GLY A O 1
ATOM 1754 N N . THR A 1 219 ? 1.772 -11.318 5.347 1.00 91.75 219 THR A N 1
ATOM 1755 C CA . THR A 1 219 ? 2.805 -12.279 5.746 1.00 91.75 219 THR A CA 1
ATOM 1756 C C . THR A 1 219 ? 3.758 -11.651 6.739 1.00 91.75 219 THR A C 1
ATOM 1758 O O . THR A 1 219 ? 4.217 -10.528 6.517 1.00 91.75 219 THR A O 1
ATOM 1761 N N . GLY A 1 220 ? 4.162 -12.441 7.726 1.00 88.75 220 GLY A N 1
ATOM 1762 C CA . GLY A 1 220 ? 5.184 -12.082 8.694 1.00 88.75 220 GLY A CA 1
ATOM 1763 C C . GLY A 1 220 ? 4.577 -11.868 10.072 1.00 88.75 220 GLY A C 1
ATOM 1764 O O . GLY A 1 220 ? 3.569 -11.182 10.221 1.00 88.75 220 GLY A O 1
ATOM 1765 N N . ALA A 1 221 ? 5.244 -12.434 11.066 1.00 87.69 221 ALA A N 1
ATOM 1766 C CA . ALA A 1 221 ? 4.996 -12.174 12.469 1.00 87.69 221 ALA A CA 1
ATOM 1767 C C . ALA A 1 221 ? 6.236 -11.490 13.068 1.00 87.69 221 ALA A C 1
ATOM 1769 O O . ALA A 1 221 ? 7.358 -11.778 12.621 1.00 87.69 221 ALA A O 1
ATOM 1770 N N . PRO A 1 222 ? 6.058 -10.607 14.059 1.00 95.44 222 PRO A N 1
ATOM 1771 C CA . PRO A 1 222 ? 4.779 -10.139 14.615 1.00 95.44 222 PRO A CA 1
ATOM 1772 C C . PRO A 1 222 ? 4.022 -9.149 13.701 1.00 95.44 222 PRO A C 1
ATOM 1774 O O . PRO A 1 222 ? 4.592 -8.550 12.781 1.00 95.44 222 PRO A O 1
ATOM 1777 N N . ILE A 1 223 ? 2.733 -8.944 13.992 1.00 96.94 223 ILE A N 1
ATOM 1778 C CA . ILE A 1 223 ? 1.936 -7.815 13.488 1.00 96.94 223 ILE A CA 1
ATOM 1779 C C . ILE A 1 223 ? 2.087 -6.648 14.460 1.00 96.94 223 ILE A C 1
ATOM 1781 O O . ILE A 1 223 ? 1.778 -6.766 15.643 1.00 96.94 223 ILE A O 1
ATOM 1785 N N . TYR A 1 224 ? 2.529 -5.503 13.960 1.00 97.00 224 TYR A N 1
ATOM 1786 C CA . TYR A 1 224 ? 2.670 -4.284 14.738 1.00 97.00 224 TYR A CA 1
ATOM 1787 C C . TYR A 1 224 ? 1.422 -3.419 14.636 1.00 97.00 224 TYR A C 1
ATOM 1789 O O . TYR A 1 224 ? 0.876 -3.243 13.550 1.00 97.00 224 TYR A O 1
ATOM 1797 N N . PHE A 1 225 ? 1.025 -2.846 15.767 1.00 96.50 225 PHE A N 1
ATOM 1798 C CA . PHE A 1 225 ? 0.062 -1.758 15.876 1.00 96.50 225 PHE A CA 1
ATOM 1799 C C . PHE A 1 225 ? 0.821 -0.562 16.442 1.00 96.50 225 PHE A C 1
ATOM 1801 O O . PHE A 1 225 ? 1.131 -0.523 17.633 1.00 96.50 225 PHE A O 1
ATOM 1808 N N . ALA A 1 226 ? 1.197 0.361 15.564 1.00 95.50 226 ALA A N 1
ATOM 1809 C CA . ALA A 1 226 ? 1.987 1.529 15.913 1.00 95.50 226 ALA A CA 1
ATOM 1810 C C . ALA A 1 226 ? 1.105 2.769 16.074 1.00 95.50 226 ALA A C 1
ATOM 1812 O O . ALA A 1 226 ? 0.256 3.038 15.223 1.00 95.50 226 ALA A O 1
ATOM 1813 N N . GLU A 1 227 ? 1.347 3.544 17.126 1.00 94.00 227 GLU A N 1
ATOM 1814 C CA . GLU A 1 227 ? 0.696 4.834 17.374 1.00 94.00 227 GLU A CA 1
ATOM 1815 C C . GLU A 1 227 ? 1.716 5.898 17.793 1.00 94.00 227 GLU A C 1
ATOM 1817 O O . GLU A 1 227 ? 2.851 5.581 18.156 1.00 94.00 227 GLU A O 1
ATOM 1822 N N . ARG A 1 228 ? 1.334 7.177 17.739 1.00 93.12 228 ARG A N 1
ATOM 1823 C CA . ARG A 1 228 ? 2.198 8.268 18.201 1.00 93.12 228 ARG A CA 1
ATOM 1824 C C . ARG A 1 228 ? 2.180 8.342 19.729 1.00 93.12 228 ARG A C 1
ATOM 1826 O O . ARG A 1 228 ? 1.121 8.467 20.344 1.00 93.12 228 ARG A O 1
ATOM 1833 N N . LYS A 1 229 ? 3.363 8.358 20.345 1.00 90.75 229 LYS A N 1
ATOM 1834 C CA . LYS A 1 229 ? 3.514 8.555 21.790 1.00 90.75 229 LYS A CA 1
ATOM 1835 C C . LYS A 1 229 ? 2.875 9.874 22.235 1.00 90.75 229 LYS A C 1
ATOM 1837 O O . LYS A 1 229 ? 3.026 10.899 21.576 1.00 90.75 229 LYS A O 1
ATOM 1842 N N . GLY A 1 230 ? 2.172 9.851 23.368 1.00 80.69 230 GLY A N 1
ATOM 1843 C CA . GLY A 1 230 ? 1.492 11.032 23.916 1.00 80.69 230 GLY A CA 1
ATOM 1844 C C . GLY A 1 230 ? 0.189 11.402 23.200 1.00 80.69 230 GLY A C 1
ATOM 1845 O O . GLY A 1 230 ? -0.484 12.340 23.620 1.00 80.69 230 GLY A O 1
ATOM 1846 N N . ARG A 1 231 ? -0.198 10.646 22.165 1.00 78.50 231 ARG A N 1
ATOM 1847 C CA . ARG A 1 231 ? -1.531 10.687 21.552 1.00 78.50 231 ARG A CA 1
ATOM 1848 C C . ARG A 1 231 ? -2.129 9.280 21.467 1.00 78.50 231 ARG A C 1
ATOM 1850 O O . ARG A 1 231 ? -2.484 8.847 20.371 1.00 78.50 231 ARG A O 1
ATOM 1857 N N . PRO A 1 232 ? -2.191 8.547 22.596 1.00 65.00 232 PRO A N 1
ATOM 1858 C CA . PRO A 1 232 ? -2.675 7.180 22.580 1.00 65.00 232 PRO A CA 1
ATOM 1859 C C . PRO A 1 232 ? -4.114 7.168 22.077 1.00 65.00 232 PRO A C 1
ATOM 1861 O O . PRO A 1 232 ? -4.978 7.895 22.581 1.00 65.00 232 PRO A O 1
ATOM 1864 N N . SER A 1 233 ? -4.376 6.352 21.066 1.00 69.12 233 SER A N 1
ATOM 1865 C CA . SER A 1 233 ? -5.737 6.149 20.620 1.00 69.12 233 SER A CA 1
ATOM 1866 C C . SER A 1 233 ? -6.436 5.235 21.618 1.00 69.12 233 SER A C 1
ATOM 1868 O O . SER A 1 233 ? -5.985 4.120 21.880 1.00 69.12 233 SER A O 1
ATOM 1870 N N . ASN A 1 234 ? -7.614 5.642 22.102 1.00 76.88 234 ASN A N 1
ATOM 1871 C CA . ASN A 1 234 ? -8.523 4.746 22.833 1.00 76.88 234 ASN A CA 1
ATOM 1872 C C . ASN A 1 234 ? -8.802 3.440 22.058 1.00 76.88 234 ASN A C 1
ATOM 1874 O O . ASN A 1 234 ? -9.277 2.460 22.628 1.00 76.88 234 ASN A O 1
ATOM 1878 N N . ASP A 1 235 ? -8.536 3.419 20.752 1.00 80.56 235 ASP A N 1
ATOM 1879 C CA . ASP A 1 235 ? -8.661 2.233 19.921 1.00 80.56 235 ASP A CA 1
ATOM 1880 C C . ASP A 1 235 ? -7.564 1.206 20.197 1.00 80.56 235 ASP A C 1
ATOM 1882 O O . ASP A 1 235 ? -7.876 0.021 20.206 1.00 80.56 235 ASP A O 1
ATOM 1886 N N . ILE A 1 236 ? -6.325 1.615 20.494 1.00 84.62 236 ILE A N 1
ATOM 1887 C CA . ILE A 1 236 ? -5.254 0.683 20.873 1.00 84.62 236 ILE A CA 1
ATOM 1888 C C . ILE A 1 236 ? -5.603 -0.047 22.167 1.00 84.62 236 ILE A C 1
ATOM 1890 O O . ILE A 1 236 ? -5.470 -1.266 22.225 1.00 84.62 236 ILE A O 1
ATOM 1894 N N . GLU A 1 237 ? -6.126 0.658 23.169 1.00 85.69 237 GLU A N 1
ATOM 1895 C CA . GLU A 1 237 ? -6.560 0.027 24.421 1.00 85.69 237 GLU A CA 1
ATOM 1896 C C . GLU A 1 237 ? -7.697 -0.977 24.197 1.00 85.69 237 GLU A C 1
ATOM 1898 O O . GLU A 1 237 ? -7.668 -2.082 24.737 1.00 85.69 237 GLU A O 1
ATOM 1903 N N . ARG A 1 238 ? -8.659 -0.656 23.322 1.00 88.31 238 ARG A N 1
ATOM 1904 C CA . ARG A 1 238 ? -9.710 -1.609 22.928 1.00 88.31 238 ARG A CA 1
ATOM 1905 C C . ARG A 1 238 ? -9.140 -2.808 22.170 1.00 88.31 238 ARG A C 1
ATOM 1907 O O . ARG A 1 238 ? -9.562 -3.930 22.414 1.00 88.31 238 ARG A O 1
ATOM 1914 N N . LEU A 1 239 ? -8.186 -2.587 21.266 1.00 90.56 239 LEU A N 1
ATOM 1915 C CA . LEU A 1 239 ? -7.554 -3.642 20.468 1.00 90.56 239 LEU A CA 1
ATOM 1916 C C . LEU A 1 239 ? -6.699 -4.581 21.334 1.00 90.56 239 LEU A C 1
ATOM 1918 O O . LEU A 1 239 ? -6.713 -5.785 21.094 1.00 90.56 239 LEU A O 1
ATOM 1922 N N . LYS A 1 240 ? -6.012 -4.062 22.362 1.00 90.81 240 LYS A N 1
ATOM 1923 C CA . LYS A 1 240 ? -5.238 -4.849 23.342 1.00 90.81 240 LYS A CA 1
ATOM 1924 C C . LYS A 1 240 ? -6.100 -5.839 24.130 1.00 90.81 240 LYS A C 1
ATOM 1926 O O . LYS A 1 240 ? -5.599 -6.878 24.544 1.00 90.81 240 LYS A O 1
ATOM 1931 N N . GLN A 1 241 ? -7.374 -5.515 24.354 1.00 90.12 241 GLN A N 1
ATOM 1932 C CA . GLN A 1 241 ? -8.300 -6.344 25.136 1.00 90.12 241 GLN A CA 1
ATOM 1933 C C . GLN A 1 241 ? -8.889 -7.517 24.344 1.00 90.12 241 GLN A C 1
ATOM 1935 O O . GLN A 1 241 ? -9.444 -8.435 24.943 1.00 90.12 241 GLN A O 1
ATOM 1940 N N . ILE A 1 242 ? -8.786 -7.499 23.013 1.00 91.12 242 ILE A N 1
ATOM 1941 C CA . ILE A 1 242 ? -9.327 -8.554 22.156 1.00 91.12 242 ILE A CA 1
ATOM 1942 C C . ILE A 1 242 ? -8.323 -9.717 22.134 1.00 91.12 242 ILE A C 1
ATOM 1944 O O . ILE A 1 242 ? -7.154 -9.493 21.821 1.00 91.12 242 ILE A O 1
ATOM 1948 N N . PRO A 1 243 ? -8.726 -10.964 22.433 1.00 88.38 243 PRO A N 1
ATOM 1949 C CA . PRO A 1 243 ? -7.875 -12.138 22.252 1.00 88.38 243 PRO A CA 1
ATOM 1950 C C . PRO A 1 243 ? -7.760 -12.494 20.766 1.00 88.38 243 PRO A C 1
ATOM 1952 O O . PRO A 1 243 ? -8.767 -12.697 20.091 1.00 88.38 243 PRO A O 1
ATOM 1955 N N . THR A 1 244 ? -6.540 -12.578 20.233 1.00 81.38 244 THR A N 1
ATOM 1956 C CA . THR A 1 244 ? -6.342 -12.608 18.768 1.00 81.38 244 THR A CA 1
ATOM 1957 C C . THR A 1 244 ? -5.680 -13.871 18.240 1.00 81.38 244 THR A C 1
ATOM 1959 O O . THR A 1 244 ? -5.712 -14.091 17.033 1.00 81.38 244 THR A O 1
ATOM 1962 N N . GLY A 1 245 ? -5.064 -14.688 19.106 1.00 85.38 245 GLY A N 1
ATOM 1963 C CA . GLY A 1 245 ? -4.233 -15.828 18.686 1.00 85.38 245 GLY A CA 1
ATOM 1964 C C . GLY A 1 245 ? -3.022 -15.439 17.822 1.00 85.38 245 GLY A C 1
ATOM 1965 O O . GLY A 1 245 ? -2.284 -16.308 17.370 1.00 85.38 245 GLY A O 1
ATOM 1966 N N . LEU A 1 246 ? -2.812 -14.138 17.600 1.00 90.75 246 LEU A N 1
ATOM 1967 C CA . LEU A 1 246 ? -1.772 -13.555 16.768 1.00 90.75 246 LEU A CA 1
ATOM 1968 C C . LEU A 1 246 ? -0.611 -13.078 17.646 1.00 90.75 246 LEU A C 1
ATOM 1970 O O . LEU A 1 246 ? -0.826 -12.548 18.736 1.00 90.75 246 LEU A O 1
ATOM 1974 N N . ASP A 1 247 ? 0.616 -13.177 17.132 1.00 93.81 247 ASP A N 1
ATOM 1975 C CA . ASP A 1 247 ? 1.755 -12.442 17.691 1.00 93.81 247 ASP A CA 1
ATOM 1976 C C . ASP A 1 247 ? 1.604 -10.957 17.326 1.00 93.81 247 ASP A C 1
ATOM 1978 O O . ASP A 1 247 ? 1.968 -10.524 16.227 1.00 93.81 247 ASP A O 1
ATOM 1982 N N . VAL A 1 248 ? 0.971 -10.198 18.224 1.00 95.00 248 VAL A N 1
ATOM 1983 C CA . VAL A 1 248 ? 0.690 -8.768 18.069 1.00 95.00 248 VAL A CA 1
ATOM 1984 C C . VAL A 1 248 ? 1.593 -7.954 18.985 1.00 95.00 248 VAL A C 1
ATOM 1986 O O . VAL A 1 248 ? 1.679 -8.211 20.185 1.00 95.00 248 VAL A O 1
ATOM 1989 N N . ARG A 1 249 ? 2.220 -6.912 18.435 1.00 95.06 249 ARG A N 1
ATOM 1990 C CA . ARG A 1 249 ? 3.024 -5.950 19.191 1.00 95.06 249 ARG A CA 1
ATOM 1991 C C . ARG A 1 249 ? 2.462 -4.547 19.059 1.00 95.06 249 ARG A C 1
ATOM 1993 O O . ARG A 1 249 ? 2.463 -3.958 17.982 1.00 95.06 249 ARG A O 1
ATOM 2000 N N . PHE A 1 250 ? 2.037 -3.992 20.181 1.00 93.81 250 PHE A N 1
ATOM 2001 C CA . PHE A 1 250 ? 1.672 -2.586 20.285 1.00 93.81 250 PHE A CA 1
ATOM 2002 C C . PHE A 1 250 ? 2.940 -1.766 20.520 1.00 93.81 250 PHE A C 1
ATOM 2004 O O . PHE A 1 250 ? 3.720 -2.089 21.415 1.00 93.81 250 PHE A O 1
ATOM 2011 N N . THR A 1 251 ? 3.178 -0.747 19.696 1.00 92.94 251 THR A N 1
ATOM 2012 C CA . THR A 1 251 ? 4.383 0.085 19.782 1.00 92.94 251 THR A CA 1
ATOM 2013 C C . THR A 1 251 ? 4.025 1.562 19.766 1.00 92.94 251 THR A C 1
ATOM 2015 O O . THR A 1 251 ? 3.310 2.037 18.889 1.00 92.94 251 THR A O 1
ATOM 2018 N N . GLU A 1 252 ? 4.580 2.304 20.714 1.00 93.94 252 GLU A N 1
ATOM 2019 C CA . GLU A 1 252 ? 4.516 3.761 20.712 1.00 93.94 252 GLU A CA 1
ATOM 2020 C C . GLU A 1 252 ? 5.726 4.308 19.960 1.00 93.94 252 GLU A C 1
ATOM 2022 O O . GLU A 1 252 ? 6.867 3.927 20.231 1.00 93.94 252 GLU A O 1
ATOM 2027 N N . LEU A 1 253 ? 5.482 5.193 19.001 1.00 94.38 253 LEU A N 1
ATOM 2028 C CA . LEU A 1 253 ? 6.520 5.857 18.227 1.00 94.38 253 LEU A CA 1
ATOM 2029 C C . LEU A 1 253 ? 6.862 7.198 18.862 1.00 94.38 253 LEU A C 1
ATOM 2031 O O . LEU A 1 253 ? 5.966 7.960 19.234 1.00 94.38 253 LEU A O 1
ATOM 2035 N N . THR A 1 254 ? 8.153 7.522 18.936 1.00 94.44 254 THR A N 1
ATOM 2036 C CA . THR A 1 254 ? 8.582 8.894 19.239 1.00 94.44 254 THR A CA 1
ATOM 2037 C C . THR A 1 254 ? 8.047 9.864 18.180 1.00 94.44 254 THR A C 1
ATOM 2039 O O . THR A 1 254 ? 7.652 9.446 17.090 1.00 94.44 254 THR A O 1
ATOM 2042 N N . GLU A 1 255 ? 8.041 11.169 18.466 1.00 92.69 255 GLU A N 1
ATOM 2043 C CA . GLU A 1 255 ? 7.597 12.167 17.480 1.00 92.69 255 GLU A CA 1
ATOM 2044 C C . GLU A 1 255 ? 8.385 12.066 16.170 1.00 92.69 255 GLU A C 1
ATOM 2046 O O . GLU A 1 255 ? 7.782 12.020 15.102 1.00 92.69 255 GLU A O 1
ATOM 2051 N N . GLU A 1 256 ? 9.709 11.905 16.258 1.00 93.06 256 GLU A N 1
ATOM 2052 C CA . GLU A 1 256 ? 10.587 11.719 15.098 1.00 93.06 256 GLU A CA 1
ATOM 2053 C C . GLU A 1 256 ? 10.215 10.471 14.279 1.00 93.06 256 GLU A C 1
ATOM 2055 O O . GLU A 1 256 ? 10.102 10.536 13.056 1.00 93.06 256 GLU A O 1
ATOM 2060 N N . GLN A 1 257 ? 9.970 9.335 14.940 1.00 93.81 257 GLN A N 1
ATOM 2061 C CA . GLN A 1 257 ? 9.573 8.094 14.267 1.00 93.81 257 GLN A CA 1
ATOM 2062 C C . GLN A 1 257 ? 8.185 8.202 13.627 1.00 93.81 257 GLN A C 1
ATOM 2064 O O . GLN A 1 257 ? 7.963 7.692 12.530 1.00 93.81 257 GLN A O 1
ATOM 2069 N N . ALA A 1 258 ? 7.239 8.852 14.308 1.00 93.81 258 ALA A N 1
ATOM 2070 C CA . ALA A 1 258 ? 5.898 9.062 13.787 1.00 93.81 258 ALA A CA 1
ATOM 2071 C C . ALA A 1 258 ? 5.922 9.989 12.560 1.00 93.81 258 ALA A C 1
ATOM 2073 O O . ALA A 1 258 ? 5.261 9.683 11.563 1.00 93.81 258 ALA A O 1
ATOM 2074 N N . ASP A 1 259 ? 6.727 11.055 12.598 1.00 93.31 259 ASP A N 1
ATOM 2075 C CA . ASP A 1 259 ? 6.922 12.001 11.494 1.00 93.31 259 ASP A CA 1
ATOM 2076 C C . ASP A 1 259 ? 7.647 11.374 10.291 1.00 93.31 259 ASP A C 1
ATOM 2078 O O . ASP A 1 259 ? 7.364 11.725 9.142 1.00 93.31 259 ASP A O 1
ATOM 2082 N N . ASP A 1 260 ? 8.518 10.387 10.525 1.00 93.19 260 ASP A N 1
ATOM 2083 C CA . ASP A 1 260 ? 9.144 9.582 9.468 1.00 93.19 260 ASP A CA 1
ATOM 2084 C C . ASP A 1 260 ? 8.318 8.342 9.061 1.00 93.19 260 ASP A C 1
ATOM 2086 O O . ASP A 1 260 ? 8.810 7.433 8.389 1.00 93.19 260 ASP A O 1
ATOM 2090 N N . SER A 1 261 ? 7.032 8.295 9.417 1.00 94.19 261 SER A N 1
ATOM 2091 C CA . SER A 1 261 ? 6.114 7.203 9.071 1.00 94.19 261 SER A CA 1
ATOM 2092 C C . SER A 1 261 ? 4.827 7.717 8.413 1.00 94.19 261 SER A C 1
ATOM 2094 O O . SER A 1 261 ? 4.672 8.901 8.114 1.00 94.19 261 SER A O 1
ATOM 2096 N N . VAL A 1 262 ? 3.865 6.821 8.169 1.00 93.50 262 VAL A N 1
ATOM 2097 C CA . VAL A 1 262 ? 2.533 7.217 7.683 1.00 93.50 262 VAL A CA 1
ATOM 2098 C C . VAL A 1 262 ? 1.733 8.020 8.720 1.00 93.50 262 VAL A C 1
ATOM 2100 O O . VAL A 1 262 ? 0.834 8.774 8.345 1.00 93.50 262 VAL A O 1
ATOM 2103 N N . LEU A 1 263 ? 2.084 7.918 10.008 1.00 93.31 263 LEU A N 1
ATOM 2104 C CA . LEU A 1 263 ? 1.439 8.665 11.093 1.00 93.31 263 LEU A CA 1
ATOM 2105 C C . LEU A 1 263 ? 1.731 10.172 11.047 1.00 93.31 263 LEU A C 1
ATOM 2107 O O . LEU A 1 263 ? 1.085 10.941 11.753 1.00 93.31 263 LEU A O 1
ATOM 2111 N N . TYR A 1 264 ? 2.640 10.629 10.184 1.00 92.25 264 TYR A N 1
ATOM 2112 C CA . TYR A 1 264 ? 2.745 12.047 9.839 1.00 92.25 264 TYR A CA 1
ATOM 2113 C C . TYR A 1 264 ? 1.432 12.587 9.239 1.00 92.25 264 TYR A C 1
ATOM 2115 O O . TYR A 1 264 ? 0.998 13.694 9.554 1.00 92.25 264 TYR A O 1
ATOM 2123 N N . PHE A 1 265 ? 0.766 11.791 8.394 1.00 91.50 265 PHE A N 1
ATOM 2124 C CA . PHE A 1 265 ? -0.481 12.190 7.730 1.00 91.50 265 PHE A CA 1
ATOM 2125 C C . PHE A 1 265 ? -1.715 11.949 8.606 1.00 91.50 265 PHE A C 1
ATOM 2127 O O . PHE A 1 265 ? -2.706 12.676 8.499 1.00 91.50 265 PHE A O 1
ATOM 2134 N N . PHE A 1 266 ? -1.635 10.95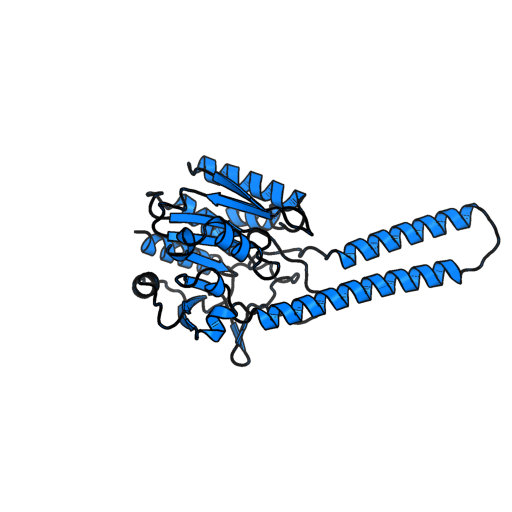4 9.491 1.00 91.25 266 PHE A N 1
ATOM 2135 C CA . PHE A 1 266 ? -2.706 10.538 10.396 1.00 91.25 266 PHE A CA 1
ATOM 2136 C C . PHE A 1 266 ? -2.186 10.553 11.843 1.00 91.25 266 PHE A C 1
ATOM 2138 O O . PHE A 1 266 ? -1.858 9.494 12.380 1.00 91.25 266 PHE A O 1
ATOM 2145 N N . PRO A 1 267 ? -2.057 11.740 12.465 1.00 88.44 267 PRO A N 1
ATOM 2146 C CA . PRO A 1 267 ? -1.354 11.898 13.740 1.00 88.44 267 PRO A CA 1
ATOM 2147 C C . PRO A 1 267 ? -2.000 11.143 14.906 1.00 88.44 267 PRO A C 1
ATOM 2149 O O . PRO A 1 267 ? -1.275 10.697 15.791 1.00 88.44 267 PRO A O 1
ATOM 2152 N N . ASP A 1 268 ? -3.323 10.968 14.866 1.00 87.25 268 ASP A N 1
ATOM 2153 C CA . ASP A 1 268 ? -4.111 10.249 15.876 1.00 87.25 268 ASP A CA 1
ATOM 2154 C C . ASP A 1 268 ? -4.524 8.843 15.373 1.00 87.25 268 ASP A C 1
ATOM 2156 O O . ASP A 1 268 ? -5.450 8.209 15.883 1.00 87.25 268 ASP A O 1
ATOM 2160 N N . GLY A 1 269 ? -3.875 8.374 14.300 1.00 91.62 269 GLY A N 1
ATOM 2161 C CA . GLY A 1 269 ? -4.149 7.094 13.662 1.00 91.62 269 GLY A CA 1
ATOM 2162 C C . GLY A 1 269 ? -3.334 5.933 14.233 1.00 91.62 269 GLY A C 1
ATOM 2163 O O . GLY A 1 269 ? -2.340 6.109 14.934 1.00 91.62 269 GLY A O 1
ATOM 2164 N N . VAL A 1 270 ? -3.741 4.724 13.853 1.00 95.00 270 VAL A N 1
ATOM 2165 C CA . VAL A 1 270 ? -3.043 3.470 14.143 1.00 95.00 270 VAL A CA 1
ATOM 2166 C C . VAL A 1 270 ? -2.479 2.906 12.846 1.00 95.00 270 VAL A C 1
ATOM 2168 O O . VAL A 1 270 ? -3.214 2.705 11.877 1.00 95.00 270 VAL A O 1
ATOM 2171 N N . TYR A 1 271 ? -1.181 2.618 12.820 1.00 96.38 271 TYR A N 1
ATOM 2172 C CA . TYR A 1 271 ? -0.520 1.992 11.682 1.00 96.38 271 TYR A CA 1
ATOM 2173 C C . TYR A 1 271 ? -0.305 0.500 11.929 1.00 96.38 271 TYR A C 1
ATOM 2175 O O . TYR A 1 271 ? 0.403 0.115 12.857 1.00 96.38 271 TYR A O 1
ATOM 2183 N N . VAL A 1 272 ? -0.914 -0.335 11.088 1.00 97.75 272 VAL A N 1
ATOM 2184 C CA . VAL A 1 272 ? -0.924 -1.791 11.236 1.00 97.75 272 VAL A CA 1
ATOM 2185 C C . VAL A 1 272 ? -0.157 -2.447 10.099 1.00 97.75 272 VAL A C 1
ATOM 2187 O O . VAL A 1 272 ? -0.505 -2.281 8.926 1.00 97.75 272 VAL A O 1
ATOM 2190 N N . PHE A 1 273 ? 0.881 -3.204 10.453 1.00 97.62 273 PHE A N 1
ATOM 2191 C CA . PHE A 1 273 ? 1.756 -3.858 9.484 1.00 97.62 273 PHE A CA 1
ATOM 2192 C C . PHE A 1 273 ? 2.461 -5.087 10.056 1.00 97.62 273 PHE A C 1
ATOM 2194 O O . PHE A 1 273 ? 2.818 -5.115 11.229 1.00 97.62 273 PHE A O 1
ATOM 2201 N N . SER A 1 274 ? 2.728 -6.093 9.222 1.00 96.81 274 SER A N 1
ATOM 2202 C CA . SER A 1 274 ? 3.639 -7.183 9.588 1.00 96.81 274 SER A CA 1
ATOM 2203 C C . SER A 1 274 ? 5.078 -6.788 9.294 1.00 96.81 274 SER A C 1
ATOM 2205 O O . SER A 1 274 ? 5.370 -6.289 8.207 1.00 96.81 274 SER A O 1
ATOM 2207 N N . ALA A 1 275 ? 5.998 -7.054 10.219 1.00 95.88 275 ALA A N 1
ATOM 2208 C CA . ALA A 1 275 ? 7.421 -6.825 9.987 1.00 95.88 275 ALA A CA 1
ATOM 2209 C C . ALA A 1 275 ? 8.302 -7.808 10.761 1.00 95.88 275 ALA A C 1
ATOM 2211 O O . ALA A 1 275 ? 7.919 -8.348 11.791 1.00 95.88 275 ALA A O 1
ATOM 2212 N N . GLN A 1 276 ? 9.519 -7.996 10.261 1.00 94.69 276 GLN A N 1
ATOM 2213 C CA . GLN A 1 276 ? 10.616 -8.642 10.969 1.00 94.69 276 GLN A CA 1
ATOM 2214 C C . GLN A 1 276 ? 11.541 -7.575 11.551 1.00 94.69 276 GLN A C 1
ATOM 2216 O O . GLN A 1 276 ? 11.613 -6.454 11.041 1.00 94.69 276 GLN A O 1
ATOM 2221 N N . GLN A 1 277 ? 12.287 -7.928 12.592 1.00 92.44 277 GLN A N 1
ATOM 2222 C CA . GLN A 1 277 ? 13.263 -7.040 13.212 1.00 92.44 277 GLN A CA 1
ATOM 2223 C C . GLN A 1 277 ? 14.684 -7.490 12.862 1.00 92.44 277 GLN A C 1
ATOM 2225 O O . GLN A 1 277 ? 15.048 -8.642 13.078 1.00 92.44 277 GLN A O 1
ATOM 2230 N N . ALA A 1 278 ? 15.493 -6.576 12.329 1.00 90.50 278 ALA A N 1
ATOM 2231 C CA . ALA A 1 278 ? 16.941 -6.738 12.200 1.00 90.50 278 ALA A CA 1
ATOM 2232 C C . ALA A 1 278 ? 17.615 -5.374 12.343 1.00 90.50 278 ALA A C 1
ATOM 2234 O O . ALA A 1 278 ? 17.062 -4.363 11.905 1.00 90.50 278 ALA A O 1
ATOM 2235 N N . ASP A 1 279 ? 18.803 -5.342 12.945 1.00 88.06 279 ASP A N 1
ATOM 2236 C CA . ASP A 1 279 ? 19.601 -4.119 13.119 1.00 88.06 279 ASP A CA 1
ATOM 2237 C C . ASP A 1 279 ? 18.813 -2.981 13.804 1.00 88.06 279 ASP A C 1
ATOM 2239 O O . ASP A 1 279 ? 18.864 -1.826 13.378 1.00 88.06 279 ASP A O 1
ATOM 2243 N N . ASN A 1 280 ? 18.015 -3.323 14.827 1.00 87.06 280 ASN A N 1
ATOM 2244 C CA . ASN A 1 280 ? 17.098 -2.415 15.535 1.00 87.06 280 ASN A CA 1
ATOM 2245 C C . ASN A 1 280 ? 16.083 -1.689 14.635 1.00 87.06 280 ASN A C 1
ATOM 2247 O O . ASN A 1 280 ? 15.586 -0.621 14.984 1.00 87.06 280 ASN A O 1
ATOM 2251 N N . ARG A 1 281 ? 15.750 -2.262 13.474 1.00 91.88 281 ARG A N 1
ATOM 2252 C CA . ARG A 1 281 ? 14.747 -1.714 12.557 1.00 91.88 281 ARG A CA 1
ATOM 2253 C C . ARG A 1 281 ? 13.726 -2.763 12.165 1.00 91.88 281 ARG A C 1
ATOM 2255 O O . ARG A 1 281 ? 14.057 -3.929 11.949 1.00 91.88 281 ARG A O 1
ATOM 2262 N N . LEU A 1 282 ? 12.490 -2.306 12.014 1.00 95.06 282 LEU A N 1
ATOM 2263 C CA . LEU A 1 282 ? 11.398 -3.111 11.488 1.00 95.06 282 LEU A CA 1
ATOM 2264 C C . LEU A 1 282 ? 11.398 -3.041 9.966 1.00 95.06 282 LEU A C 1
ATOM 2266 O O . LEU A 1 282 ? 11.447 -1.954 9.385 1.00 95.06 282 LEU A O 1
ATOM 2270 N N . PHE A 1 283 ? 11.352 -4.199 9.320 1.00 95.31 283 PHE A N 1
ATOM 2271 C CA . PHE A 1 283 ? 11.325 -4.289 7.872 1.00 95.31 283 PHE A CA 1
ATOM 2272 C C . PHE A 1 283 ? 10.422 -5.414 7.371 1.00 95.31 283 PHE A C 1
ATOM 2274 O O . PHE A 1 283 ? 10.228 -6.432 8.029 1.00 95.31 283 PHE A O 1
ATOM 2281 N N . VAL A 1 284 ? 9.915 -5.248 6.154 1.00 95.25 284 VAL A N 1
ATOM 2282 C CA . VAL A 1 284 ? 9.140 -6.252 5.430 1.00 95.25 284 VAL A CA 1
ATOM 2283 C C . VAL A 1 284 ? 10.018 -6.823 4.314 1.00 95.25 284 VAL A C 1
ATOM 2285 O O . VAL A 1 284 ? 10.437 -6.068 3.420 1.00 95.25 284 VAL A O 1
ATOM 2288 N N . PRO A 1 285 ? 10.346 -8.128 4.352 1.00 92.19 285 PRO A N 1
ATOM 2289 C CA . PRO A 1 285 ? 11.129 -8.765 3.302 1.00 92.19 285 PRO A CA 1
ATOM 2290 C C . PRO A 1 285 ? 10.319 -8.899 2.010 1.00 92.19 285 PRO A C 1
ATOM 2292 O O . PRO A 1 285 ? 9.094 -8.793 2.006 1.00 92.19 285 PRO A O 1
ATOM 2295 N N . ASP A 1 286 ? 11.025 -9.163 0.910 1.00 91.75 286 ASP A N 1
ATOM 2296 C CA . ASP A 1 286 ? 10.490 -9.624 -0.378 1.00 91.75 286 ASP A CA 1
ATOM 2297 C C . ASP A 1 286 ? 9.514 -8.695 -1.124 1.00 91.75 286 ASP A C 1
ATOM 2299 O O . ASP A 1 286 ? 9.280 -8.912 -2.318 1.00 91.75 286 ASP A O 1
ATOM 2303 N N . THR A 1 287 ? 9.006 -7.630 -0.498 1.00 91.44 287 THR A N 1
ATOM 2304 C CA . THR A 1 287 ? 8.146 -6.632 -1.149 1.00 91.44 287 THR A CA 1
ATOM 2305 C C . THR A 1 287 ? 8.822 -6.052 -2.388 1.00 91.44 287 THR A C 1
ATOM 2307 O O . THR A 1 287 ? 10.039 -5.871 -2.434 1.00 91.44 287 THR A O 1
ATOM 2310 N N . ARG A 1 288 ? 8.033 -5.768 -3.432 1.00 90.94 288 ARG A N 1
ATOM 2311 C CA . ARG A 1 288 ? 8.541 -5.236 -4.716 1.00 90.94 288 ARG A CA 1
ATOM 2312 C C . ARG A 1 288 ? 9.591 -6.129 -5.396 1.00 90.94 288 ARG A C 1
ATOM 2314 O O . ARG A 1 288 ? 10.304 -5.669 -6.292 1.00 90.94 288 ARG A O 1
ATOM 2321 N N . THR A 1 289 ? 9.663 -7.404 -5.013 1.00 90.00 289 THR A N 1
ATOM 2322 C CA . THR A 1 289 ? 10.437 -8.443 -5.695 1.00 90.00 289 THR A CA 1
ATOM 2323 C C . THR A 1 289 ? 9.505 -9.532 -6.228 1.00 90.00 289 THR A C 1
ATOM 2325 O O . THR A 1 289 ? 8.346 -9.639 -5.826 1.00 90.00 289 THR A O 1
ATOM 2328 N N . GLY A 1 290 ? 10.018 -10.403 -7.103 1.00 87.06 290 GLY A N 1
ATOM 2329 C CA . GLY A 1 290 ? 9.263 -11.567 -7.581 1.00 87.06 290 GLY A CA 1
ATOM 2330 C C . GLY A 1 290 ? 8.872 -12.566 -6.482 1.00 87.06 290 GLY A C 1
ATOM 2331 O O . GLY A 1 290 ? 8.124 -13.492 -6.773 1.00 87.06 290 GLY A O 1
ATOM 2332 N N . LYS A 1 291 ? 9.364 -12.388 -5.248 1.00 91.00 291 LYS A N 1
ATOM 2333 C CA . LYS A 1 291 ? 9.061 -13.236 -4.093 1.00 91.00 291 LYS A CA 1
ATOM 2334 C C . LYS A 1 291 ? 7.813 -12.796 -3.319 1.00 91.00 291 LYS A C 1
ATOM 2336 O O . LYS A 1 291 ? 7.297 -13.617 -2.566 1.00 91.00 291 LYS A O 1
ATOM 2341 N N . ASP A 1 292 ? 7.276 -11.591 -3.559 1.00 93.31 292 ASP A N 1
ATOM 2342 C CA . ASP A 1 292 ? 6.031 -11.061 -2.956 1.00 93.31 292 ASP A CA 1
ATOM 2343 C C . ASP A 1 292 ? 4.766 -11.774 -3.486 1.00 93.31 292 ASP A C 1
ATOM 2345 O O . ASP A 1 292 ? 3.885 -11.194 -4.123 1.00 93.31 292 ASP A O 1
ATOM 2349 N N . SER A 1 293 ? 4.736 -13.086 -3.285 1.00 92.06 293 SER A N 1
ATOM 2350 C CA . SER A 1 293 ? 3.832 -14.074 -3.884 1.00 92.06 293 SER A CA 1
ATOM 2351 C C . SER A 1 293 ? 3.210 -14.999 -2.838 1.00 92.06 293 SER A C 1
ATOM 2353 O O . SER A 1 293 ? 2.523 -15.959 -3.179 1.00 92.06 293 SER A O 1
ATOM 2355 N N . ARG A 1 294 ? 3.461 -14.723 -1.556 1.00 91.31 294 ARG A N 1
ATOM 2356 C CA . ARG A 1 294 ? 2.972 -15.502 -0.421 1.00 91.31 294 ARG A CA 1
ATOM 2357 C C . ARG A 1 294 ? 1.979 -14.666 0.373 1.00 91.31 294 ARG A C 1
ATOM 2359 O O . ARG A 1 294 ? 2.133 -13.452 0.458 1.00 91.31 294 ARG A O 1
ATOM 2366 N N . VAL A 1 295 ? 0.979 -15.339 0.930 1.00 93.12 295 VAL A N 1
ATOM 2367 C CA . VAL A 1 295 ? 0.059 -14.813 1.941 1.00 93.12 295 VAL A CA 1
ATOM 2368 C C . VAL A 1 295 ? -0.218 -15.913 2.942 1.00 93.12 295 VAL A C 1
ATOM 2370 O O . VAL A 1 295 ? -0.495 -17.049 2.557 1.00 93.12 295 VAL A O 1
ATOM 2373 N N . ASP A 1 296 ? -0.150 -15.545 4.209 1.00 95.12 296 ASP A N 1
ATOM 2374 C CA . ASP A 1 296 ? -0.664 -16.315 5.318 1.00 95.12 296 ASP A CA 1
ATOM 2375 C C . ASP A 1 296 ? -2.153 -15.981 5.490 1.00 95.12 296 ASP A C 1
ATOM 2377 O O . ASP A 1 296 ? -2.543 -14.896 5.929 1.00 95.12 296 ASP A O 1
ATOM 2381 N N . PHE A 1 297 ? -3.007 -16.902 5.047 1.00 94.81 297 PHE A N 1
ATOM 2382 C CA . PHE A 1 297 ? -4.453 -16.716 5.132 1.00 94.81 297 PHE A CA 1
ATOM 2383 C C . PHE A 1 297 ? -4.976 -16.863 6.556 1.00 94.81 297 PHE A C 1
ATOM 2385 O O . PHE A 1 297 ? -5.974 -16.228 6.875 1.00 94.81 297 PHE A O 1
ATOM 2392 N N . GLU A 1 298 ? -4.324 -17.673 7.389 1.00 94.06 298 GLU A N 1
ATOM 2393 C CA . GLU A 1 298 ? -4.726 -17.851 8.782 1.00 94.06 298 GLU A CA 1
ATOM 2394 C C . GLU A 1 298 ? -4.492 -16.548 9.545 1.00 94.06 298 GLU A C 1
ATOM 2396 O O . GLU A 1 298 ? -5.407 -16.035 10.188 1.00 94.06 298 GLU A O 1
ATOM 2401 N N . GLN A 1 299 ? -3.321 -15.933 9.344 1.00 94.06 299 GLN A N 1
ATOM 2402 C CA . GLN A 1 299 ? -3.002 -14.612 9.877 1.00 94.06 299 GLN A CA 1
ATOM 2403 C C . GLN A 1 299 ? -4.047 -13.558 9.476 1.00 94.06 299 GLN A C 1
ATOM 2405 O O . GLN A 1 299 ? -4.544 -12.818 10.326 1.00 94.06 299 GLN A O 1
ATOM 2410 N N . LEU A 1 300 ? -4.406 -13.485 8.188 1.00 95.19 300 LEU A N 1
ATOM 2411 C CA . LEU A 1 300 ? -5.408 -12.525 7.718 1.00 95.19 300 LEU A CA 1
ATOM 2412 C C . LEU A 1 300 ? -6.803 -12.801 8.286 1.00 95.19 300 LEU A C 1
ATOM 2414 O O . LEU A 1 300 ? -7.516 -11.854 8.609 1.00 95.19 300 LEU A O 1
ATOM 2418 N N . GLU A 1 301 ? -7.207 -14.066 8.405 1.00 94.88 301 GLU A N 1
ATOM 2419 C CA . GLU A 1 301 ? -8.508 -14.447 8.965 1.00 94.88 301 GLU A CA 1
ATOM 2420 C C . GLU A 1 301 ? -8.590 -14.131 10.463 1.00 94.88 301 GLU A C 1
ATOM 2422 O O . GLU A 1 301 ? -9.616 -13.619 10.915 1.00 94.88 301 GLU A O 1
ATOM 2427 N N . MET A 1 302 ? -7.509 -14.328 11.221 1.00 95.00 302 MET A N 1
ATOM 2428 C CA . MET A 1 302 ? -7.425 -13.887 12.617 1.00 95.00 302 MET A CA 1
ATOM 2429 C C . MET A 1 302 ? -7.456 -12.358 12.737 1.00 95.00 302 MET A C 1
ATOM 2431 O O . MET A 1 302 ? -8.198 -11.819 13.558 1.00 95.00 302 MET A O 1
ATOM 2435 N N . LEU A 1 303 ? -6.736 -11.640 11.868 1.00 95.94 303 LEU A N 1
ATOM 2436 C CA . LEU A 1 303 ? -6.734 -10.175 11.858 1.00 95.94 303 LEU A CA 1
ATOM 2437 C C . LEU A 1 303 ? -8.102 -9.599 11.451 1.00 95.94 303 LEU A C 1
ATOM 2439 O O . LEU A 1 303 ? -8.535 -8.580 11.986 1.00 95.94 303 LEU A O 1
ATOM 2443 N N . GLN A 1 304 ? -8.820 -10.266 10.542 1.00 95.50 304 GLN A N 1
ATOM 2444 C CA . GLN A 1 304 ? -10.205 -9.929 10.213 1.00 95.50 304 GLN A CA 1
ATOM 2445 C C . GLN A 1 304 ? -11.101 -10.048 11.449 1.00 95.50 304 GLN A C 1
ATOM 2447 O O . GLN A 1 304 ? -11.824 -9.101 11.745 1.00 95.50 304 GLN A O 1
ATOM 2452 N N . ARG A 1 305 ? -11.040 -11.169 12.182 1.00 94.94 305 ARG A N 1
ATOM 2453 C CA . ARG A 1 305 ? -11.850 -11.375 13.399 1.00 94.94 305 ARG A CA 1
ATOM 2454 C C . ARG A 1 305 ? -11.553 -10.325 14.466 1.00 94.94 305 ARG A C 1
ATOM 2456 O O . ARG A 1 305 ? -12.487 -9.774 15.039 1.00 94.94 305 ARG A O 1
ATOM 2463 N N . LEU A 1 306 ? -10.274 -10.000 14.664 1.00 95.62 306 LEU A N 1
ATOM 2464 C CA . LEU A 1 306 ? -9.826 -8.931 15.559 1.00 95.62 306 LEU A CA 1
ATOM 2465 C C . LEU A 1 306 ? -10.525 -7.606 15.222 1.00 95.62 306 LEU A C 1
ATOM 2467 O O . LEU A 1 306 ? -11.134 -6.982 16.090 1.00 95.62 306 LEU A O 1
ATOM 2471 N N . PHE A 1 307 ? -10.493 -7.185 13.954 1.00 95.81 307 PHE A N 1
ATOM 2472 C CA . PHE A 1 307 ? -11.140 -5.936 13.551 1.00 95.81 307 PHE A CA 1
ATOM 2473 C C . PHE A 1 307 ? -12.669 -6.011 13.570 1.00 95.81 307 PHE A C 1
ATOM 2475 O O . PHE A 1 307 ? -13.316 -5.009 13.861 1.00 95.81 307 PHE A O 1
ATOM 2482 N N . GLU A 1 308 ? -13.268 -7.168 13.295 1.00 94.31 308 GLU A N 1
ATOM 2483 C CA . GLU A 1 308 ? -14.713 -7.359 13.440 1.00 94.31 308 GLU A CA 1
ATOM 2484 C C . GLU A 1 308 ? -15.167 -7.187 14.885 1.00 94.31 308 GLU A C 1
ATOM 2486 O O . GLU A 1 308 ? -16.185 -6.541 15.123 1.00 94.31 308 GLU A O 1
ATOM 2491 N N . GLU A 1 309 ? -14.412 -7.727 15.840 1.00 93.56 309 GLU A N 1
ATOM 2492 C CA . GLU A 1 309 ? -14.693 -7.595 17.267 1.00 93.56 309 GLU A CA 1
ATOM 2493 C C . GLU A 1 309 ? -14.466 -6.167 17.763 1.00 93.56 309 GLU A C 1
ATOM 2495 O O . GLU A 1 309 ? -15.319 -5.612 18.449 1.00 93.56 309 GLU A O 1
ATOM 2500 N N . TYR A 1 310 ? -13.407 -5.508 17.298 1.00 93.06 310 TYR A N 1
ATOM 2501 C CA . TYR A 1 310 ? -13.177 -4.081 17.539 1.00 93.06 310 TYR A CA 1
ATOM 2502 C C . TYR A 1 310 ? -14.321 -3.187 17.014 1.00 93.06 310 TYR A C 1
ATOM 2504 O O . TYR A 1 310 ? -14.615 -2.124 17.575 1.00 93.06 310 TYR A O 1
ATOM 2512 N N . LEU A 1 311 ? -14.989 -3.617 15.941 1.00 92.31 311 LEU A N 1
ATOM 2513 C CA . LEU A 1 311 ? -16.142 -2.941 15.353 1.00 92.31 311 LEU A CA 1
ATOM 2514 C C . LEU A 1 311 ? -17.485 -3.360 15.972 1.00 92.31 311 LEU A C 1
ATOM 2516 O O . LEU A 1 311 ? -18.515 -2.820 15.554 1.00 92.31 311 LEU A O 1
ATOM 2520 N N . ARG A 1 312 ? -17.539 -4.292 16.930 1.00 87.81 312 ARG A N 1
ATOM 2521 C CA . ARG A 1 312 ? -18.769 -4.579 17.693 1.00 87.81 312 ARG A CA 1
ATOM 2522 C C . ARG A 1 312 ? -19.067 -3.481 18.708 1.00 87.81 312 ARG A C 1
ATOM 2524 O O . ARG A 1 312 ? -20.280 -3.202 18.851 1.00 87.81 312 ARG A O 1
#

Radius of gyration: 21.92 Å; chains: 1; bounding box: 55×37×74 Å

Foldseek 3Di:
DVVVCCVLWPVLQAQADPVSVVVVCVVVCVLLVVLVWDKDWDWAADPPDGIWIKIKTFDLLLAQEEEEEASHADFFQPDPFDWAFQLALPVVVVSVVVSLVVLLVVLVVLLVVLVCCLPVVDDDDDPVVVVVSVVSNVVSNVVSVCSNSGHTAPTQSQFPSLSVVLVSLLSNQQPDSSHYMYMHFYCCSVSHVRLVVVCVVCPVSQLPHAYEYGGRQFDAPDKEWEAEPPLAAPLVVLLVPDDQVHRYHYYYDYPVSCCSHSCVSRRNYIYIHHFDDDPNGTIDTPGSHNSSHDGDVVSSVSVSVSVSSSSD

Sequence (312 aa):
MRESMLHFGGTFGKRFTRKQKDRFIGFITKIMKELGYKVRTVTEKRKFGGNSVHVLIGNVEKAGVVFVSSYDTASRILFPNYRYYPLDRQKNFKNEKRNSLLQYGIAGTILLICFLIAFFSGGVLNGQTHLWRFLALAVAVFGAFRVASGIPNKFNFNRNTSSLLLIGKLASTVKNRKKAAFVLADFSCNYYEGYRELQEFFGKELQSKKVVVLDCVGTGAPIYFAERKGRPSNDIERLKQIPTGLDVRFTELTEEQADDSVLYFFPDGVYVFSAQQADNRLFVPDTRTGKDSRVDFEQLEMLQRLFEEYLR